Protein AF-A0A966V042-F1 (afdb_monomer)

Foldseek 3Di:
DDDDPPPPDKDKDWPAFLDPFFFPADAALVVCCVVVVAHPVLVVVCSVCVVVQKDFEAQPAAFEELFQFDFPPDDLNHHHAYAHQFQLLLLQLLQLLVPDPPPPPAASLRSLLVSLVLCVVLVGHHAYAAEPPCVPHPDRRRLLLRCVLVLLVLLLDPVCLVSLLVQLCVQPPPLDDPVLSVSSSVSSNVCNVVSCVRSVCSSCSVVSSCVVHPPRYGYGYDDGQEQAEEAEQPPRMHGSSVVVCVVSVHHTYRYHPLNVQLVVLCSSQVDPVSVSSSSSSSSSSSSSRSSSCSHHGRRNHIYMYMD

pLDDT: mean 91.2, std 11.21, range [34.91, 98.5]

Secondary structure (DSSP, 8-state):
---PPP-----EEEEEES-SS--S--B-HHHHHHTTSS-HHHHHHHHHHGGGGEEEPPTTSPPB-S--SB-TT--TTSPPPB-TTTTTTHHHHHHHHH-SS-TTT--HHHHHHHHHHHHHHTT----EEEETT-TTSS--S-HHHHTHHHHHHHHH-TTTHHHHHHHHHHHHGGG--HHHHHHHHHHHHHHHTTHHHHHTTTTHHHHHHHHHSTT-EEEEBS---EEEEEEE-STTEEE-HHHHHHHTTT-EEEEEEHHHHHHHHHHH--SGGGHHHHHHHHHHHHHHHHHHHHHHB-S-SEEEEE-

Nearest PDB structures (foldseek):
  7z34-assembly1_b  TM=1.522E-01  e=3.347E+00  Saccharomyces cerevisiae S288C

Mean predicted aligned error: 4.78 Å

Structure (mmCIF, N/CA/C/O backbone):
data_AF-A0A966V042-F1
#
_entry.id   AF-A0A966V042-F1
#
loop_
_atom_site.group_PDB
_atom_site.id
_atom_site.type_symbol
_atom_site.label_atom_id
_atom_site.label_alt_id
_atom_site.label_comp_id
_atom_site.label_asym_id
_atom_site.label_entity_id
_atom_site.label_seq_id
_atom_site.pdbx_PDB_ins_code
_atom_site.Cartn_x
_atom_site.Cartn_y
_atom_site.Cartn_z
_atom_site.occupancy
_atom_site.B_iso_or_equiv
_atom_site.auth_seq_id
_atom_site.auth_comp_id
_atom_site.auth_asym_id
_atom_site.auth_atom_id
_atom_site.pdbx_PDB_model_num
ATOM 1 N N . MET A 1 1 ? -31.543 -15.056 -21.081 1.00 37.44 1 MET A N 1
ATOM 2 C CA . MET A 1 1 ? -31.409 -15.815 -19.821 1.00 37.44 1 MET A CA 1
ATOM 3 C C . MET A 1 1 ? -30.611 -14.951 -18.863 1.00 37.44 1 MET A C 1
ATOM 5 O O . MET A 1 1 ? -29.429 -14.752 -19.097 1.00 37.44 1 MET A O 1
ATOM 9 N N . ASN A 1 2 ? -31.275 -14.353 -17.872 1.00 37.81 2 ASN A N 1
ATOM 10 C CA . ASN A 1 2 ? -30.618 -13.578 -16.820 1.00 37.81 2 ASN A CA 1
ATOM 11 C C . ASN A 1 2 ? -30.034 -14.566 -15.810 1.00 37.81 2 ASN A C 1
ATOM 13 O O . ASN A 1 2 ? -30.744 -15.015 -14.914 1.00 37.81 2 ASN A O 1
ATOM 17 N N . SER A 1 3 ? -28.769 -14.946 -15.981 1.00 38.41 3 SER A N 1
ATOM 18 C CA . SER A 1 3 ? -28.018 -15.606 -14.916 1.00 38.41 3 SER A CA 1
ATOM 19 C C . SER A 1 3 ? -27.840 -14.590 -13.791 1.00 38.41 3 SER A C 1
ATOM 21 O O . SER A 1 3 ? -27.133 -13.594 -13.966 1.00 38.41 3 SER A O 1
ATOM 23 N N . GLN A 1 4 ? -28.520 -14.800 -12.664 1.00 34.91 4 GLN A N 1
ATOM 24 C CA . GLN A 1 4 ? -28.150 -14.096 -11.444 1.00 34.91 4 GLN A CA 1
ATOM 25 C C . GLN A 1 4 ? -26.684 -14.430 -11.137 1.00 34.91 4 GLN A C 1
ATOM 27 O O . GLN A 1 4 ? -26.311 -15.598 -11.256 1.00 34.91 4 GLN A O 1
ATOM 32 N N . PRO A 1 5 ? -25.835 -13.437 -10.831 1.00 42.72 5 PRO A N 1
ATOM 33 C CA . PRO A 1 5 ? -24.456 -13.717 -10.470 1.00 42.72 5 PRO A CA 1
ATOM 34 C C . PRO A 1 5 ? -24.464 -14.547 -9.185 1.00 42.72 5 PRO A C 1
ATOM 36 O O . PRO A 1 5 ? -25.108 -14.160 -8.209 1.00 42.72 5 PRO A O 1
ATOM 39 N N . GLU A 1 6 ? -23.784 -15.693 -9.211 1.00 42.81 6 GLU A N 1
ATOM 40 C CA . GLU A 1 6 ? -23.540 -16.508 -8.023 1.00 42.81 6 GLU A CA 1
ATOM 41 C C . GLU A 1 6 ? -22.969 -15.610 -6.921 1.00 42.81 6 GLU A C 1
ATOM 43 O O . GLU A 1 6 ? -22.026 -14.843 -7.143 1.00 42.81 6 GLU A O 1
ATOM 48 N N . ALA A 1 7 ? -23.590 -15.651 -5.742 1.00 48.91 7 ALA A N 1
ATOM 49 C CA . ALA A 1 7 ? -23.082 -14.955 -4.576 1.00 48.91 7 ALA A CA 1
ATOM 50 C C . ALA A 1 7 ? -21.781 -15.646 -4.158 1.00 48.91 7 ALA A C 1
ATOM 52 O O . ALA A 1 7 ? -21.809 -16.703 -3.531 1.00 48.91 7 ALA A O 1
ATOM 53 N N . PHE A 1 8 ? -20.641 -15.075 -4.544 1.00 56.31 8 PHE A N 1
ATOM 54 C CA . PHE A 1 8 ? -19.353 -15.481 -3.997 1.00 56.31 8 PHE A CA 1
ATOM 55 C C . PHE A 1 8 ? -19.400 -15.260 -2.482 1.00 56.31 8 PHE A C 1
ATOM 57 O O . PHE A 1 8 ? -19.595 -14.137 -2.018 1.00 56.31 8 PHE A O 1
ATOM 64 N N . THR A 1 9 ? -19.277 -16.337 -1.709 1.00 77.62 9 THR A N 1
ATOM 65 C CA . THR A 1 9 ? -19.114 -16.255 -0.258 1.00 77.62 9 THR A CA 1
ATOM 66 C C . THR A 1 9 ? -17.708 -15.765 0.042 1.00 77.62 9 THR A C 1
ATOM 68 O O . THR A 1 9 ? -16.754 -16.531 -0.079 1.00 77.62 9 THR A O 1
ATOM 71 N N . THR A 1 10 ? -17.594 -14.494 0.419 1.00 88.94 10 THR A N 1
ATOM 72 C CA . THR A 1 10 ? -16.356 -13.919 0.944 1.00 88.94 10 THR A CA 1
ATOM 73 C C . THR A 1 10 ? -16.006 -14.560 2.287 1.00 88.94 10 THR A C 1
ATOM 75 O O . THR A 1 10 ? -16.888 -14.808 3.113 1.00 88.94 10 THR A O 1
ATOM 78 N N . THR A 1 11 ? -14.71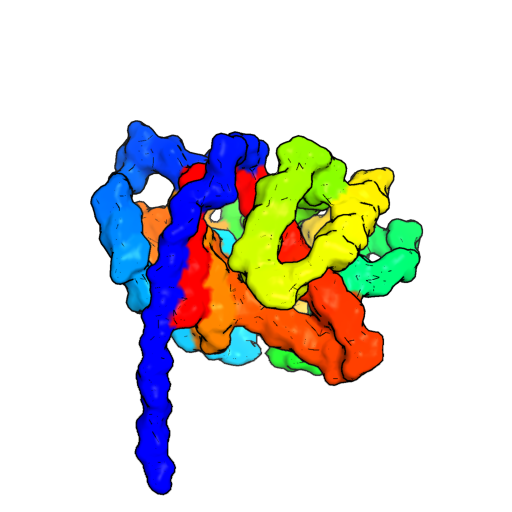9 -14.780 2.542 1.00 93.88 11 THR A N 1
ATOM 79 C CA . THR A 1 11 ? -14.212 -15.264 3.833 1.00 93.88 11 THR A CA 1
ATOM 80 C C . THR A 1 11 ? -13.255 -14.257 4.468 1.00 93.88 11 THR A C 1
ATOM 82 O O . THR A 1 11 ? -12.370 -13.716 3.805 1.00 93.88 11 THR A O 1
ATOM 85 N N . ILE A 1 12 ? -13.429 -14.009 5.770 1.00 96.31 12 ILE A N 1
ATOM 86 C CA . ILE A 1 12 ? -12.532 -13.179 6.581 1.00 96.31 12 ILE A CA 1
ATOM 87 C C . ILE A 1 12 ? -11.716 -14.100 7.480 1.00 96.31 12 ILE A C 1
ATOM 89 O O . ILE A 1 12 ? -12.277 -14.869 8.260 1.00 96.31 12 ILE A O 1
ATOM 93 N N . GLN A 1 13 ? -10.394 -14.006 7.390 1.00 95.50 13 GLN A N 1
ATOM 94 C CA . GLN A 1 13 ? -9.476 -14.725 8.267 1.00 95.50 13 GLN A CA 1
ATOM 95 C C . GLN A 1 13 ? -8.664 -13.726 9.087 1.00 95.50 13 GLN A C 1
ATOM 97 O O . GLN A 1 13 ? -8.072 -12.798 8.537 1.00 95.50 13 GLN A O 1
ATOM 102 N N . ASN A 1 14 ? -8.642 -13.933 10.403 1.00 95.75 14 ASN A N 1
ATOM 103 C CA . ASN A 1 14 ? -7.856 -13.151 11.349 1.00 95.75 14 ASN A CA 1
ATOM 104 C C . ASN A 1 14 ? -6.516 -13.853 11.618 1.00 95.75 14 ASN A C 1
ATOM 106 O O . ASN A 1 14 ? -6.497 -15.034 11.967 1.00 95.75 14 ASN A O 1
ATOM 110 N N . HIS A 1 15 ? -5.411 -13.126 11.453 1.00 93.88 15 HIS A N 1
ATOM 111 C CA . HIS A 1 15 ? -4.043 -13.627 11.633 1.00 93.88 15 HIS A CA 1
ATOM 112 C C . HIS A 1 15 ? -3.383 -13.136 12.931 1.00 93.88 15 HIS A C 1
ATOM 114 O O . HIS A 1 15 ? -2.220 -13.445 13.181 1.00 93.88 15 HIS A O 1
ATOM 120 N N . GLY A 1 16 ? -4.110 -12.390 13.766 1.00 93.56 16 GLY A N 1
ATOM 121 C CA . GLY A 1 16 ? -3.576 -11.737 14.959 1.00 93.56 16 GLY A CA 1
ATOM 122 C C . GLY A 1 16 ? -2.769 -10.481 14.622 1.00 93.56 16 GLY A C 1
ATOM 123 O O . GLY A 1 16 ? -2.987 -9.847 13.588 1.00 93.56 16 GLY A O 1
ATOM 124 N N . CYS A 1 17 ? -1.853 -10.094 15.509 1.00 94.12 17 CYS A N 1
ATOM 125 C CA . CYS A 1 17 ? -1.033 -8.897 15.323 1.00 94.12 17 CYS A CA 1
ATOM 126 C C . CYS A 1 17 ? -0.057 -9.047 14.147 1.00 94.12 17 CYS A C 1
ATOM 128 O O . CYS A 1 17 ? 0.501 -10.123 13.925 1.00 94.12 17 CYS A O 1
ATOM 130 N N . LEU A 1 18 ? 0.224 -7.945 13.447 1.00 93.00 18 LEU A N 1
ATOM 131 C CA . LEU A 1 18 ? 1.194 -7.908 12.345 1.00 93.00 18 LEU A CA 1
ATOM 132 C C . LEU A 1 18 ? 2.591 -8.391 12.748 1.00 93.00 18 LEU A C 1
ATOM 134 O O . LEU A 1 18 ? 3.319 -8.939 11.919 1.00 93.00 18 LEU A O 1
ATOM 138 N N . SER A 1 19 ? 3.002 -8.141 13.991 1.00 90.88 19 SER A N 1
ATOM 139 C CA . SER A 1 19 ? 4.342 -8.483 14.448 1.00 90.88 19 SER A CA 1
ATOM 140 C C . SER A 1 19 ? 4.407 -8.740 15.946 1.00 90.88 19 SER A C 1
ATOM 142 O O . SER A 1 19 ? 3.836 -8.011 16.749 1.00 90.88 19 SER A O 1
ATOM 144 N N . ALA A 1 20 ? 5.190 -9.753 16.321 1.00 83.56 20 ALA A N 1
ATOM 145 C CA . ALA A 1 20 ? 5.586 -9.997 17.709 1.00 83.56 20 ALA A CA 1
ATOM 146 C C . ALA A 1 20 ? 6.747 -9.090 18.166 1.00 83.56 20 ALA A C 1
ATOM 148 O O . ALA A 1 20 ? 7.040 -9.010 19.356 1.00 83.56 20 ALA A O 1
ATOM 149 N N . VAL A 1 21 ? 7.433 -8.426 17.226 1.00 85.38 21 VAL A N 1
ATOM 150 C CA . VAL A 1 21 ? 8.481 -7.436 17.512 1.00 85.38 21 VAL A CA 1
ATOM 151 C C . VAL A 1 21 ? 7.969 -6.030 17.238 1.00 85.38 21 VAL A C 1
ATOM 153 O O . VAL A 1 21 ? 7.283 -5.805 16.242 1.00 85.38 21 VAL A O 1
ATOM 156 N N . CYS A 1 22 ? 8.349 -5.084 18.091 1.00 89.81 22 CYS A N 1
ATOM 157 C CA . CYS A 1 22 ? 7.970 -3.687 17.926 1.00 89.81 22 CYS A CA 1
ATOM 158 C C . CYS A 1 22 ? 8.597 -3.099 16.651 1.00 89.81 22 CYS A C 1
ATOM 160 O O . CYS A 1 22 ? 9.809 -3.196 16.419 1.00 89.81 22 CYS A O 1
ATOM 162 N N . TRP A 1 23 ? 7.755 -2.507 15.813 1.00 95.69 23 TRP A N 1
ATOM 163 C CA . TRP A 1 23 ? 8.156 -1.757 14.628 1.00 95.69 23 TRP A CA 1
ATOM 164 C C . TRP A 1 23 ? 8.404 -0.281 14.970 1.00 95.69 23 TRP A C 1
ATOM 166 O O . TRP A 1 23 ? 7.923 0.212 15.985 1.00 95.69 23 TRP A O 1
ATOM 176 N N . PRO A 1 24 ? 9.180 0.455 14.154 1.00 96.12 24 PRO A N 1
ATOM 177 C CA . PRO A 1 24 ? 9.557 1.834 14.473 1.00 96.12 24 PRO A CA 1
ATOM 178 C C . PRO A 1 24 ? 8.433 2.865 14.275 1.00 96.12 24 PRO A C 1
ATOM 180 O O . PRO A 1 24 ? 8.651 4.056 14.521 1.00 96.12 24 PRO A O 1
ATOM 183 N N . GLY A 1 25 ? 7.273 2.464 13.754 1.00 96.06 25 GLY A N 1
ATOM 184 C CA . GLY A 1 25 ? 6.135 3.350 13.580 1.00 96.06 25 GLY A CA 1
ATOM 185 C C . GLY A 1 25 ? 5.481 3.757 14.901 1.00 96.06 25 GLY A C 1
ATOM 186 O O . GLY A 1 25 ? 5.814 3.264 15.973 1.00 96.06 25 GLY A O 1
ATOM 187 N N . LYS A 1 26 ? 4.573 4.733 14.821 1.00 95.62 26 LYS A N 1
ATOM 188 C CA . LYS A 1 26 ? 3.984 5.393 15.999 1.00 95.62 26 LYS A CA 1
ATOM 189 C C . LYS A 1 26 ? 2.521 5.035 16.234 1.00 95.62 26 LYS A C 1
ATOM 191 O O . LYS A 1 26 ? 2.023 5.256 17.330 1.00 95.62 26 LYS A O 1
ATOM 196 N N . ILE A 1 27 ? 1.829 4.541 15.212 1.00 96.88 27 ILE A N 1
ATOM 197 C CA . ILE A 1 27 ? 0.423 4.157 15.324 1.00 96.88 27 ILE A CA 1
ATOM 198 C C . ILE A 1 27 ? 0.374 2.832 16.081 1.00 96.88 27 ILE A C 1
ATOM 200 O O . ILE A 1 27 ? 0.929 1.834 15.618 1.00 96.88 27 ILE A O 1
ATOM 204 N N . SER A 1 28 ? -0.270 2.840 17.245 1.00 97.19 28 SER A N 1
ATOM 205 C CA . SER A 1 28 ? -0.315 1.705 18.163 1.00 97.19 28 SER A CA 1
ATOM 206 C C . SER A 1 28 ? -1.754 1.389 18.538 1.00 97.19 28 SER A C 1
ATOM 208 O O . SER A 1 28 ? -2.414 2.182 19.209 1.00 97.19 28 SER A O 1
ATOM 210 N N . MET A 1 29 ? -2.225 0.210 18.134 1.00 96.38 29 MET A N 1
ATOM 211 C CA . MET A 1 29 ? -3.517 -0.324 18.561 1.00 96.38 29 MET A CA 1
ATOM 212 C C . MET A 1 29 ? -3.542 -0.524 20.082 1.00 96.38 29 MET A C 1
ATOM 214 O O . MET A 1 29 ? -4.541 -0.206 20.718 1.00 96.38 29 MET A O 1
ATOM 218 N N . ASN A 1 30 ? -2.434 -0.968 20.683 1.00 95.62 30 ASN A N 1
ATOM 219 C CA . ASN A 1 30 ? -2.351 -1.131 22.138 1.00 95.62 30 ASN A CA 1
ATOM 220 C C . ASN A 1 30 ? -2.530 0.209 22.861 1.00 95.62 30 ASN A C 1
ATOM 222 O O . ASN A 1 30 ? -3.334 0.302 23.780 1.00 95.62 30 ASN A O 1
ATOM 226 N N . SER A 1 31 ? -1.884 1.278 22.380 1.00 96.56 31 SER A N 1
ATOM 227 C CA . SER A 1 31 ? -2.098 2.619 22.940 1.00 96.56 31 SER A CA 1
ATOM 228 C C . SER A 1 31 ? -3.554 3.083 22.820 1.00 96.56 31 SER A C 1
ATOM 230 O O . SER A 1 31 ? -4.031 3.823 23.682 1.00 96.56 31 SER A O 1
ATOM 232 N N . PHE A 1 32 ? -4.264 2.697 21.759 1.00 97.06 32 PHE A N 1
ATOM 233 C CA . PHE A 1 32 ? -5.680 3.028 21.592 1.00 97.06 32 PHE A CA 1
ATOM 234 C C . PHE A 1 32 ? -6.582 2.275 22.572 1.00 97.06 32 PHE A C 1
ATOM 236 O O . PHE A 1 32 ? -7.534 2.868 23.076 1.00 97.06 32 PHE A O 1
ATOM 243 N N . LEU A 1 33 ? -6.255 1.020 22.890 1.00 96.38 33 LEU A N 1
ATOM 244 C CA . LEU A 1 33 ? -6.935 0.252 23.935 1.00 96.38 33 LEU A CA 1
ATOM 245 C C . LEU A 1 33 ? -6.653 0.836 25.328 1.00 96.38 33 LEU A C 1
ATOM 247 O O . LEU A 1 33 ? -7.582 1.087 26.091 1.00 96.38 33 LEU A O 1
ATOM 251 N N . ASP A 1 34 ? -5.388 1.135 25.632 1.00 96.94 34 ASP A N 1
ATOM 252 C CA . ASP A 1 34 ? -4.962 1.647 26.942 1.00 96.94 34 ASP A CA 1
ATOM 253 C C . ASP A 1 34 ? -5.571 3.019 27.267 1.00 96.94 34 ASP A C 1
ATOM 255 O O . ASP A 1 34 ? -5.885 3.324 28.417 1.00 96.94 34 ASP A O 1
ATOM 259 N N . THR A 1 35 ? -5.745 3.863 26.247 1.00 96.19 35 THR A N 1
ATOM 260 C CA . THR A 1 35 ? -6.359 5.194 26.393 1.00 96.19 35 THR A CA 1
ATOM 261 C C . THR A 1 35 ? -7.885 5.164 26.363 1.00 96.19 35 THR A C 1
ATOM 263 O O . THR A 1 35 ? -8.513 6.199 26.585 1.00 96.19 35 THR A O 1
ATOM 266 N N . GLY A 1 36 ? -8.488 4.004 26.086 1.00 95.56 36 GLY A N 1
ATOM 267 C CA . GLY A 1 36 ? -9.929 3.857 25.907 1.00 95.56 36 GLY A CA 1
ATOM 268 C C . GLY A 1 36 ? -10.466 4.509 24.630 1.00 95.56 36 GLY A C 1
ATOM 269 O O . GLY A 1 36 ? -11.670 4.725 24.533 1.00 95.56 36 GLY A O 1
ATOM 270 N N . PHE A 1 37 ? -9.603 4.840 23.659 1.00 95.75 37 PHE A N 1
ATOM 271 C CA . PHE A 1 37 ? -10.050 5.324 22.349 1.00 95.75 37 PHE A CA 1
ATOM 272 C C . PHE A 1 37 ? -10.814 4.235 21.579 1.00 95.75 37 PHE A C 1
ATOM 274 O O . PHE A 1 37 ? -11.789 4.538 20.899 1.00 95.75 37 PHE A O 1
ATOM 281 N N . ALA A 1 38 ? -10.377 2.980 21.698 1.00 95.44 38 ALA A N 1
ATOM 282 C CA . ALA A 1 38 ? -11.083 1.806 21.192 1.00 95.44 38 ALA A CA 1
ATOM 283 C C . ALA A 1 38 ? -11.206 0.756 22.304 1.00 95.44 38 ALA A C 1
ATOM 285 O O . ALA A 1 38 ? -10.370 0.718 23.208 1.00 95.44 38 ALA A O 1
ATOM 286 N N . THR A 1 39 ? -12.210 -0.121 22.229 1.00 96.44 39 THR A N 1
ATOM 287 C CA . THR A 1 39 ? -12.335 -1.281 23.136 1.00 96.44 39 THR A CA 1
ATOM 288 C C . THR A 1 39 ? -12.177 -2.601 22.389 1.00 96.44 39 THR A C 1
ATOM 290 O O . THR A 1 39 ? -12.383 -2.668 21.176 1.00 96.44 39 THR A O 1
ATOM 293 N N . ALA A 1 40 ? -11.835 -3.673 23.109 1.00 95.56 40 ALA A N 1
ATOM 294 C CA . ALA A 1 40 ? -11.731 -5.009 22.522 1.00 95.56 40 ALA A CA 1
ATOM 295 C C . ALA A 1 40 ? -13.063 -5.450 21.889 1.00 95.56 40 ALA A C 1
ATOM 297 O O . ALA A 1 40 ? -13.081 -5.920 20.756 1.00 95.56 40 ALA A O 1
ATOM 298 N N . GLU A 1 41 ? -14.189 -5.192 22.558 1.00 96.50 41 GLU A N 1
ATOM 299 C CA . GLU A 1 41 ? -15.528 -5.526 22.063 1.00 96.50 41 GLU A CA 1
ATOM 300 C C . GLU A 1 41 ? -15.877 -4.752 20.786 1.00 96.50 41 GLU A C 1
ATOM 302 O O . GLU A 1 41 ? -16.499 -5.294 19.868 1.00 96.50 41 GLU A O 1
ATOM 307 N N . GLN A 1 42 ? -15.464 -3.483 20.704 1.00 96.31 42 GLN A N 1
ATOM 308 C CA . GLN A 1 42 ? -15.645 -2.666 19.508 1.00 96.31 42 GLN A CA 1
ATOM 309 C C . GLN A 1 42 ? -14.832 -3.221 18.331 1.00 96.31 42 GLN A C 1
ATOM 311 O O . GLN A 1 42 ? -15.357 -3.306 17.219 1.00 96.31 42 GLN A O 1
ATOM 316 N N . LEU A 1 43 ? -13.581 -3.632 18.569 1.00 96.44 43 LEU A N 1
ATOM 317 C CA . LEU A 1 43 ? -12.728 -4.235 17.542 1.00 96.44 43 LEU A CA 1
ATOM 318 C C . LEU A 1 43 ? -13.250 -5.610 17.101 1.00 96.44 43 LEU A C 1
ATOM 320 O O . LEU A 1 43 ? -13.328 -5.860 15.901 1.00 96.44 43 LEU A O 1
ATOM 324 N N . ASP A 1 44 ? -13.688 -6.465 18.023 1.00 96.44 44 ASP A N 1
ATOM 325 C CA . ASP A 1 44 ? -14.273 -7.776 17.704 1.00 96.44 44 ASP A CA 1
ATOM 326 C C . ASP A 1 44 ? -15.568 -7.639 16.890 1.00 96.44 44 ASP A C 1
ATOM 328 O O . ASP A 1 44 ? -15.793 -8.355 15.904 1.00 96.44 44 ASP A O 1
ATOM 332 N N . SER A 1 45 ? -16.405 -6.663 17.257 1.00 97.00 45 SER A N 1
ATOM 333 C CA . SER A 1 45 ? -17.589 -6.291 16.484 1.00 97.00 45 SER A CA 1
ATOM 334 C C . SER A 1 45 ? -17.208 -5.798 15.088 1.00 97.00 45 SER A C 1
ATOM 336 O O . SER A 1 45 ? -17.830 -6.216 14.109 1.00 97.00 45 SER A O 1
ATOM 338 N N . LEU A 1 46 ? -16.182 -4.949 14.967 1.00 96.88 46 LEU A N 1
ATOM 339 C CA . LEU A 1 46 ? -15.694 -4.465 13.676 1.00 96.88 46 LEU A CA 1
ATOM 340 C C . LEU A 1 46 ? -15.198 -5.616 12.798 1.00 96.88 46 LEU A C 1
ATOM 342 O O . LEU A 1 46 ? -15.630 -5.720 11.654 1.00 96.88 46 LEU A O 1
ATOM 346 N N . ILE A 1 47 ? -14.360 -6.509 13.327 1.00 96.44 47 ILE A N 1
ATOM 347 C CA . ILE A 1 47 ? -13.840 -7.678 12.599 1.00 96.44 47 ILE A CA 1
ATOM 348 C C . ILE A 1 47 ? -14.996 -8.540 12.078 1.00 96.44 47 ILE A C 1
ATOM 350 O O . ILE A 1 47 ? -15.009 -8.913 10.905 1.00 96.44 47 ILE A O 1
ATOM 354 N N . SER A 1 48 ? -15.999 -8.798 12.920 1.00 95.94 48 SER A N 1
ATOM 355 C CA . SER A 1 48 ? -17.166 -9.619 12.566 1.00 95.94 48 SER A CA 1
ATOM 356 C C . SER A 1 48 ? -18.050 -8.989 11.487 1.00 95.94 48 SER A C 1
ATOM 358 O O . SER A 1 48 ? -18.777 -9.693 10.790 1.00 95.94 48 SER A O 1
ATOM 360 N N . ASN A 1 49 ? -18.001 -7.663 11.342 1.00 96.44 49 ASN A N 1
ATOM 361 C CA . ASN A 1 49 ? -18.870 -6.902 10.449 1.00 96.44 49 ASN A CA 1
ATOM 362 C C . ASN A 1 49 ? -18.125 -6.228 9.291 1.00 96.44 49 ASN A C 1
ATOM 364 O O . ASN A 1 49 ? -18.768 -5.554 8.490 1.00 96.44 49 ASN A O 1
ATOM 368 N N . ILE A 1 50 ? -16.803 -6.395 9.176 1.00 96.88 50 ILE A N 1
ATOM 369 C CA . ILE A 1 50 ? -15.967 -5.627 8.241 1.00 96.88 50 ILE A CA 1
ATOM 370 C C . ILE A 1 50 ? -16.424 -5.777 6.783 1.00 96.88 50 ILE A C 1
ATOM 372 O O . ILE A 1 50 ? -16.350 -4.824 6.009 1.00 96.88 50 ILE A O 1
ATOM 376 N N . GLU A 1 51 ? -16.974 -6.943 6.428 1.00 96.25 51 GLU A N 1
ATOM 377 C CA . GLU A 1 51 ? -17.497 -7.249 5.094 1.00 96.25 51 GLU A CA 1
ATOM 378 C C . GLU A 1 51 ? -18.542 -6.234 4.619 1.00 96.25 51 GLU A C 1
ATOM 380 O O . GLU A 1 51 ? -18.554 -5.867 3.445 1.00 96.25 51 GLU A O 1
ATOM 385 N N . LYS A 1 52 ? -19.384 -5.720 5.528 1.00 95.56 52 LYS A N 1
ATOM 386 C CA . LYS A 1 52 ? -20.477 -4.799 5.176 1.00 95.56 52 LYS A CA 1
ATOM 387 C C . LYS A 1 52 ? -19.985 -3.452 4.635 1.00 95.56 52 LYS A C 1
ATOM 389 O O . LYS A 1 52 ? -20.769 -2.712 4.048 1.00 95.56 52 LYS A O 1
ATOM 394 N N . TYR A 1 53 ? -18.707 -3.134 4.841 1.00 95.88 53 TYR A N 1
ATOM 395 C CA . TYR A 1 53 ? -18.080 -1.898 4.376 1.00 95.88 53 TYR A CA 1
ATOM 396 C C . TYR A 1 53 ? -17.349 -2.046 3.046 1.00 95.88 53 TYR A C 1
ATOM 398 O O . TYR A 1 53 ? -16.810 -1.059 2.545 1.00 95.88 53 TYR A O 1
ATOM 406 N N . TYR A 1 54 ? -17.320 -3.242 2.456 1.00 96.38 54 TYR A N 1
ATOM 407 C CA . TYR A 1 54 ? -16.746 -3.423 1.131 1.00 96.38 54 TYR A CA 1
ATOM 408 C C . TYR A 1 54 ? -17.769 -3.117 0.043 1.00 96.38 54 TYR A C 1
ATOM 410 O O . TYR A 1 54 ? -18.867 -3.670 0.002 1.00 96.38 54 TYR A O 1
ATOM 418 N N . VAL A 1 55 ? -17.372 -2.251 -0.883 1.00 95.56 55 VAL A N 1
ATOM 419 C CA . VAL A 1 55 ? -18.178 -1.837 -2.034 1.00 95.56 55 VAL A CA 1
ATOM 420 C C . VAL A 1 55 ? -17.474 -2.204 -3.330 1.00 95.56 55 VAL A C 1
ATOM 422 O O . VAL A 1 55 ? -16.263 -2.434 -3.359 1.00 95.56 55 VAL A O 1
ATOM 425 N N . LYS A 1 56 ? -18.222 -2.251 -4.434 1.00 96.56 56 LYS A N 1
ATOM 426 C CA . LYS A 1 56 ? -17.619 -2.410 -5.760 1.00 96.56 56 LYS A CA 1
ATOM 427 C C . LYS A 1 56 ? -16.816 -1.165 -6.119 1.00 96.56 56 LYS A C 1
ATOM 429 O O . LYS A 1 56 ? -17.282 -0.045 -5.943 1.00 96.56 56 LYS A O 1
ATOM 434 N N . VAL A 1 57 ? -15.638 -1.375 -6.690 1.00 96.75 57 VAL A N 1
ATOM 435 C CA . VAL A 1 57 ? -14.813 -0.293 -7.223 1.00 96.75 57 VAL A CA 1
ATOM 436 C C . VAL A 1 57 ? -15.481 0.330 -8.443 1.00 96.75 57 VAL A C 1
ATOM 438 O O . VAL A 1 57 ? -15.855 -0.365 -9.394 1.00 96.75 57 VAL A O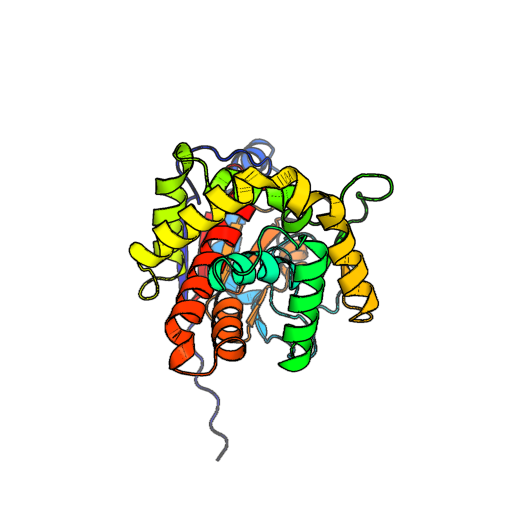 1
ATOM 441 N N . ASN A 1 58 ? -15.529 1.659 -8.476 1.00 95.25 58 ASN A N 1
ATOM 442 C CA . ASN A 1 58 ? -15.791 2.387 -9.704 1.00 95.25 58 ASN A CA 1
ATOM 443 C C . ASN A 1 58 ? -14.508 2.433 -10.548 1.00 95.25 58 ASN A C 1
ATOM 445 O O . ASN A 1 58 ? -13.509 3.047 -10.184 1.00 95.25 58 ASN A O 1
ATOM 449 N N . LYS A 1 59 ? -14.543 1.816 -11.733 1.00 90.31 59 LYS A N 1
ATOM 450 C CA . LYS A 1 59 ? -13.409 1.770 -12.678 1.00 90.31 59 LYS A CA 1
ATOM 451 C C . LYS A 1 59 ? -12.884 3.145 -13.126 1.00 90.31 59 LYS A C 1
ATOM 453 O O . LYS A 1 59 ? -11.767 3.228 -13.633 1.00 90.31 59 LYS A O 1
ATOM 458 N N . ASN A 1 60 ? -13.703 4.189 -13.006 1.00 90.88 60 ASN A N 1
ATOM 459 C CA . ASN A 1 60 ? -13.365 5.564 -13.364 1.00 90.88 60 ASN A CA 1
ATOM 460 C C . ASN A 1 60 ? -12.877 6.387 -12.165 1.00 90.88 60 ASN A C 1
ATOM 462 O O . ASN A 1 60 ? -12.414 7.508 -12.373 1.00 90.88 60 ASN A O 1
ATOM 466 N N . ALA A 1 61 ? -12.977 5.852 -10.947 1.00 93.81 61 ALA A N 1
ATOM 467 C CA . ALA A 1 61 ? -12.448 6.487 -9.755 1.00 93.81 61 ALA A CA 1
ATOM 468 C C . ALA A 1 61 ? -10.931 6.304 -9.664 1.00 93.81 61 ALA A C 1
ATOM 470 O O . ALA A 1 61 ? -10.345 5.355 -10.199 1.00 93.81 61 ALA A O 1
ATOM 471 N N . THR A 1 62 ? -10.284 7.255 -9.007 1.00 95.06 62 THR A N 1
ATOM 472 C CA . THR A 1 62 ? -8.833 7.309 -8.858 1.00 95.06 62 THR A CA 1
ATOM 473 C C . THR A 1 62 ? -8.368 6.300 -7.811 1.00 95.06 62 THR A C 1
ATOM 475 O O . THR A 1 62 ? -9.071 5.990 -6.853 1.00 95.06 62 THR A O 1
ATOM 478 N N . THR A 1 63 ? -7.177 5.736 -8.002 1.00 95.50 63 THR A N 1
ATOM 479 C CA . THR A 1 63 ? -6.580 4.847 -6.990 1.00 95.50 63 THR A CA 1
ATOM 480 C C . THR A 1 63 ? -6.237 5.652 -5.734 1.00 95.50 63 THR A C 1
ATOM 482 O O . THR A 1 63 ? -5.662 6.729 -5.841 1.00 95.50 63 THR A O 1
ATOM 485 N N . ARG A 1 64 ? -6.541 5.124 -4.552 1.00 96.00 64 ARG A N 1
ATOM 486 C CA . ARG A 1 64 ? -6.401 5.791 -3.252 1.00 96.00 64 ARG A CA 1
ATOM 487 C C . ARG A 1 64 ? -5.261 5.184 -2.432 1.00 96.00 64 ARG A C 1
ATOM 489 O O . ARG A 1 64 ? -4.755 4.110 -2.764 1.00 96.00 64 ARG A O 1
ATOM 496 N N . CYS A 1 65 ? -4.831 5.880 -1.381 1.00 96.88 65 CYS A N 1
ATOM 497 C CA . CYS A 1 65 ? -3.892 5.318 -0.409 1.00 96.88 65 CYS A CA 1
ATOM 498 C C . CYS A 1 65 ? -4.603 4.321 0.521 1.00 96.88 65 CYS A C 1
ATOM 500 O O . CYS A 1 65 ? -5.826 4.336 0.617 1.00 96.88 65 CYS A O 1
ATOM 502 N N . ILE A 1 66 ? -3.835 3.475 1.210 1.00 97.12 66 ILE A N 1
ATOM 503 C CA . ILE A 1 66 ? -4.356 2.642 2.308 1.00 97.12 66 ILE A CA 1
ATOM 504 C C . ILE A 1 66 ? -4.738 3.453 3.549 1.00 97.12 66 ILE A C 1
ATOM 506 O O . ILE A 1 66 ? -5.334 2.881 4.446 1.00 97.12 66 ILE A O 1
ATOM 510 N N . ASP A 1 67 ? -4.318 4.722 3.623 1.00 96.06 67 ASP A N 1
ATOM 511 C CA . ASP A 1 67 ? -4.562 5.645 4.739 1.00 96.06 67 ASP A CA 1
ATOM 512 C C . ASP A 1 67 ? -6.016 5.562 5.214 1.00 96.06 67 ASP A C 1
ATOM 514 O O . ASP A 1 67 ? -6.931 5.639 4.394 1.00 96.06 67 ASP A O 1
ATOM 518 N N . GLY A 1 68 ? -6.211 5.355 6.518 1.00 95.38 68 GLY A N 1
ATOM 519 C CA . GLY A 1 68 ? -7.536 5.151 7.092 1.00 95.38 68 GLY A CA 1
ATOM 520 C C . GLY A 1 68 ? -8.274 6.453 7.412 1.00 95.38 68 GLY A C 1
ATOM 521 O O . GLY A 1 68 ? -9.434 6.409 7.829 1.00 95.38 68 GLY A O 1
ATOM 522 N N . ARG A 1 69 ? -7.626 7.612 7.231 1.00 94.56 69 ARG A N 1
ATOM 523 C CA . ARG A 1 69 ? -8.272 8.928 7.304 1.00 94.56 69 ARG A CA 1
ATOM 524 C C . ARG A 1 69 ? -9.131 9.166 6.067 1.00 94.56 69 ARG A C 1
ATOM 526 O O . ARG A 1 69 ? -8.882 8.617 4.996 1.00 94.56 69 ARG A O 1
ATOM 533 N N . TYR A 1 70 ? -10.118 10.048 6.195 1.00 89.38 70 TYR A N 1
ATOM 534 C CA . TYR A 1 70 ? -11.045 10.337 5.106 1.00 89.38 70 TYR A CA 1
ATOM 535 C C . TYR A 1 70 ? -10.881 11.730 4.503 1.00 89.38 70 TYR A C 1
ATOM 537 O O . TYR A 1 70 ? -10.476 12.682 5.177 1.00 89.38 70 TYR A O 1
ATOM 545 N N . ASP A 1 71 ? -11.257 11.832 3.228 1.00 90.81 71 ASP A N 1
ATOM 546 C CA . ASP A 1 71 ? -11.525 13.096 2.546 1.00 90.81 71 ASP A CA 1
ATOM 547 C C . ASP A 1 71 ? -13.027 13.426 2.666 1.00 90.81 71 ASP A C 1
ATOM 549 O O . ASP A 1 71 ? -13.858 12.655 2.164 1.00 90.81 71 ASP A O 1
ATOM 553 N N . PRO A 1 72 ? -13.407 14.545 3.315 1.00 87.94 72 PRO A N 1
ATOM 554 C CA . PRO A 1 72 ? -14.801 14.971 3.442 1.00 87.94 72 PRO A CA 1
ATOM 555 C C . PRO A 1 72 ? -15.512 15.252 2.114 1.00 87.94 72 PRO A C 1
ATOM 557 O O . PRO A 1 72 ? -16.740 15.233 2.072 1.00 87.94 72 PRO A O 1
ATOM 560 N N . ALA A 1 73 ? -14.763 15.519 1.043 1.00 87.44 73 ALA A N 1
ATOM 561 C CA . ALA A 1 73 ? -15.291 15.732 -0.300 1.00 87.44 73 ALA A CA 1
ATOM 562 C C . ALA A 1 73 ? -15.346 14.439 -1.137 1.00 87.44 73 ALA A C 1
ATOM 564 O O . ALA A 1 73 ? -15.772 14.482 -2.293 1.00 87.44 73 ALA A O 1
ATOM 565 N N . SER A 1 74 ? -14.909 13.301 -0.582 1.00 84.62 74 SER A N 1
ATOM 566 C CA . SER A 1 74 ? -14.903 12.020 -1.289 1.00 84.62 74 SER A CA 1
ATOM 567 C C . SER A 1 74 ? -16.315 11.550 -1.626 1.00 84.62 74 SER A C 1
ATOM 569 O O . SER A 1 74 ? -17.205 11.521 -0.774 1.00 84.62 74 SER A O 1
ATOM 571 N N . ASP A 1 75 ? -16.493 11.100 -2.864 1.00 85.12 75 ASP A N 1
ATOM 572 C CA . ASP A 1 75 ? -17.697 10.409 -3.301 1.00 85.12 75 ASP A CA 1
ATOM 573 C C . ASP A 1 75 ? -17.676 8.957 -2.798 1.00 85.12 75 ASP A C 1
ATOM 575 O O . ASP A 1 75 ? -17.055 8.070 -3.390 1.00 85.12 75 ASP A O 1
ATOM 579 N N . THR A 1 76 ? -18.375 8.719 -1.689 1.00 81.75 76 THR A N 1
ATOM 580 C CA . THR A 1 76 ? -18.471 7.409 -1.030 1.00 81.75 76 THR A CA 1
ATOM 581 C C . THR A 1 76 ? -19.155 6.337 -1.873 1.00 81.75 76 THR A C 1
ATOM 583 O O . THR A 1 76 ? -19.027 5.154 -1.561 1.00 81.75 76 THR A O 1
ATOM 586 N N . GLU A 1 77 ? -19.878 6.719 -2.928 1.00 82.12 77 GLU A N 1
ATOM 587 C CA . GLU A 1 77 ? -20.537 5.781 -3.839 1.00 82.12 77 GLU A CA 1
ATOM 588 C C . GLU A 1 77 ? -19.625 5.379 -5.008 1.00 82.12 77 GLU A C 1
ATOM 590 O O . GLU A 1 77 ? -19.834 4.341 -5.638 1.00 82.12 77 GLU A O 1
ATOM 595 N N . ASN A 1 78 ? -18.580 6.166 -5.287 1.00 89.75 78 ASN A N 1
ATOM 596 C CA . ASN A 1 78 ? -17.695 5.987 -6.434 1.00 89.75 78 ASN A CA 1
ATOM 597 C C . ASN A 1 78 ? -16.226 5.883 -6.013 1.00 89.75 78 ASN A C 1
ATOM 599 O O . ASN A 1 78 ? -15.379 6.685 -6.406 1.00 89.75 78 ASN A O 1
ATOM 603 N N . LEU A 1 79 ? -15.910 4.836 -5.252 1.00 94.81 79 LEU A N 1
ATOM 604 C CA . LEU A 1 79 ? -14.569 4.617 -4.717 1.00 94.81 79 LEU A CA 1
ATOM 605 C C . LEU A 1 79 ? -13.657 3.856 -5.683 1.00 94.81 79 LEU A C 1
ATOM 607 O O . LEU A 1 79 ? -14.054 2.889 -6.340 1.00 94.81 79 LEU A O 1
ATOM 611 N N . GLY A 1 80 ? -12.400 4.291 -5.745 1.00 95.88 80 GLY A N 1
ATOM 612 C CA . GLY A 1 80 ? -11.319 3.561 -6.398 1.00 95.88 80 GLY A CA 1
ATOM 613 C C . GLY A 1 80 ? -10.562 2.658 -5.418 1.00 95.88 80 GLY A C 1
ATOM 614 O O . GLY A 1 80 ? -10.727 2.793 -4.201 1.00 95.88 80 GLY A O 1
ATOM 615 N N . PRO A 1 81 ? -9.716 1.748 -5.930 1.00 97.38 81 PRO A N 1
ATOM 616 C CA . PRO A 1 81 ? -9.005 0.786 -5.096 1.00 97.38 81 PRO A CA 1
ATOM 617 C C . PRO A 1 81 ? -7.949 1.469 -4.224 1.00 97.38 81 PRO A C 1
ATOM 619 O O . PRO A 1 81 ? -7.376 2.481 -4.631 1.00 97.38 81 PRO A O 1
ATOM 622 N N . GLN A 1 82 ? -7.636 0.881 -3.076 1.00 97.50 82 GLN A N 1
ATOM 623 C CA . GLN A 1 82 ? -6.655 1.368 -2.115 1.00 97.50 82 GLN A CA 1
ATOM 624 C C . GLN A 1 82 ? -5.370 0.564 -2.152 1.00 97.50 82 GLN A C 1
ATOM 626 O O . GLN A 1 82 ? -5.361 -0.660 -2.033 1.00 97.50 82 GLN A O 1
ATOM 631 N N . VAL A 1 83 ? -4.252 1.265 -2.281 1.00 97.00 83 VAL A N 1
ATOM 632 C CA . VAL A 1 83 ? -2.932 0.653 -2.216 1.00 97.00 83 VAL A CA 1
ATOM 633 C C . VAL A 1 83 ? -1.917 1.591 -1.554 1.00 97.00 83 VAL A C 1
ATOM 635 O O . VAL A 1 83 ? -2.127 2.803 -1.556 1.00 97.00 83 VAL A O 1
ATOM 638 N N . PRO A 1 84 ? -0.795 1.092 -1.000 1.00 95.25 84 PRO A N 1
ATOM 639 C CA . PRO A 1 84 ? 0.123 1.943 -0.241 1.00 95.25 84 PRO A CA 1
ATOM 640 C C . PRO A 1 84 ? 0.682 3.071 -1.107 1.00 95.25 84 PRO A C 1
ATOM 642 O O . PRO A 1 84 ? 1.194 2.803 -2.194 1.00 95.25 84 PRO A O 1
ATOM 645 N N . GLY A 1 85 ? 0.550 4.319 -0.646 1.00 94.50 85 GLY A N 1
ATOM 646 C CA . GLY A 1 85 ? 0.978 5.518 -1.380 1.00 94.50 85 GLY A CA 1
ATOM 647 C C . GLY A 1 85 ? 0.168 5.819 -2.643 1.00 94.50 85 GLY A C 1
ATOM 648 O O . GLY A 1 85 ? 0.645 6.545 -3.519 1.00 94.50 85 GLY A O 1
ATOM 649 N N . GLY A 1 86 ? -1.018 5.221 -2.782 1.00 95.06 86 GLY A N 1
ATOM 650 C CA . GLY A 1 86 ? -1.832 5.317 -3.985 1.00 95.06 86 GLY A CA 1
ATOM 651 C C . GLY A 1 86 ? -1.066 4.867 -5.227 1.00 95.06 86 GLY A C 1
ATOM 652 O O . GLY A 1 86 ? -0.274 3.925 -5.214 1.00 95.06 86 GLY A O 1
ATOM 653 N N . SER A 1 87 ? -1.278 5.570 -6.331 1.00 94.06 87 SER A N 1
ATOM 654 C CA . SER A 1 87 ? -0.622 5.250 -7.604 1.00 94.06 87 SER A CA 1
ATOM 655 C C . SER A 1 87 ? 0.889 5.451 -7.570 1.00 94.06 87 SER A C 1
ATOM 657 O O . SER A 1 87 ? 1.624 4.694 -8.204 1.00 94.06 87 SER A O 1
ATOM 659 N N . ILE A 1 88 ? 1.361 6.440 -6.806 1.00 93.44 88 ILE A N 1
ATOM 660 C CA . ILE A 1 88 ? 2.786 6.767 -6.702 1.00 93.44 88 ILE A CA 1
ATOM 661 C C . ILE A 1 88 ? 3.545 5.635 -6.003 1.00 93.44 88 ILE A C 1
ATOM 663 O O . ILE A 1 88 ? 4.678 5.343 -6.380 1.00 93.44 88 ILE A O 1
ATOM 667 N N . GLY A 1 89 ? 2.928 4.925 -5.055 1.00 92.62 89 GLY A N 1
ATOM 668 C CA . GLY A 1 89 ? 3.578 3.802 -4.374 1.00 92.62 89 GLY A CA 1
ATOM 669 C C . GLY A 1 89 ? 3.929 2.618 -5.285 1.00 92.62 89 GLY A C 1
ATOM 670 O O . GLY A 1 89 ? 4.799 1.817 -4.942 1.00 92.62 89 GLY A O 1
ATOM 671 N N . ALA A 1 90 ? 3.324 2.499 -6.474 1.00 95.12 90 ALA A N 1
ATOM 672 C CA . ALA A 1 90 ? 3.723 1.485 -7.458 1.00 95.12 90 ALA A CA 1
ATOM 673 C C . ALA A 1 90 ? 5.118 1.752 -8.054 1.00 95.12 90 ALA A C 1
ATOM 675 O O . ALA A 1 90 ? 5.771 0.820 -8.519 1.00 95.12 90 ALA A O 1
ATOM 676 N N . THR A 1 91 ? 5.591 2.999 -7.997 1.00 94.56 91 THR A N 1
ATOM 677 C CA . THR A 1 91 ? 6.877 3.445 -8.551 1.00 94.56 91 THR A CA 1
ATOM 678 C C . THR A 1 91 ? 8.052 2.664 -7.976 1.00 94.56 91 THR A C 1
ATOM 680 O O . THR A 1 91 ? 8.890 2.160 -8.720 1.00 94.56 91 THR A O 1
ATOM 683 N N . LEU A 1 92 ? 8.096 2.519 -6.647 1.00 93.50 92 LEU A N 1
ATOM 684 C CA . LEU A 1 92 ? 9.193 1.831 -5.972 1.00 93.50 92 LEU A CA 1
ATOM 685 C C . LEU A 1 92 ? 9.218 0.338 -6.326 1.00 93.50 92 LEU A C 1
ATOM 687 O O . LEU A 1 92 ? 10.271 -0.207 -6.649 1.00 93.50 92 LEU A O 1
ATOM 691 N N . ALA A 1 93 ? 8.048 -0.303 -6.344 1.00 95.31 93 ALA A N 1
ATOM 692 C CA . ALA A 1 93 ? 7.935 -1.699 -6.748 1.00 95.31 93 ALA A CA 1
ATOM 693 C C . ALA A 1 93 ? 8.323 -1.911 -8.217 1.00 95.31 93 ALA A C 1
ATOM 695 O O . ALA A 1 93 ? 9.020 -2.873 -8.537 1.00 95.31 93 ALA A O 1
ATOM 696 N N . TYR A 1 94 ? 7.936 -0.986 -9.102 1.00 94.38 94 TYR A N 1
ATOM 697 C CA . TYR A 1 94 ? 8.348 -1.018 -10.501 1.00 94.38 94 TYR A CA 1
ATOM 698 C C . TYR A 1 94 ? 9.869 -0.916 -10.629 1.00 94.38 94 TYR A C 1
ATOM 700 O O . TYR A 1 94 ? 10.467 -1.733 -11.328 1.00 94.38 94 TYR A O 1
ATOM 708 N N . ARG A 1 95 ? 10.506 0.010 -9.899 1.00 92.00 95 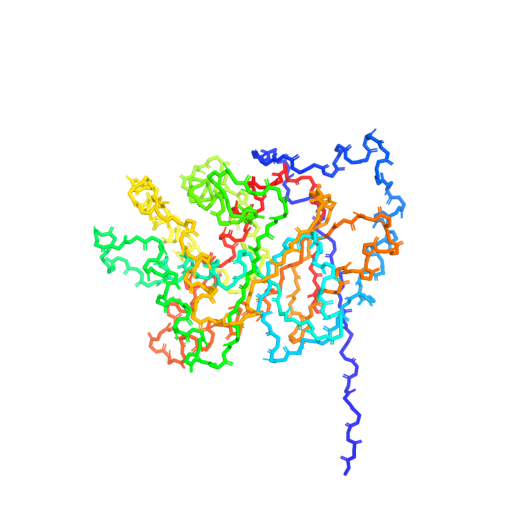ARG A N 1
ATOM 709 C CA . ARG A 1 95 ? 11.970 0.146 -9.866 1.00 92.00 95 ARG A CA 1
ATOM 710 C C . ARG A 1 95 ? 12.659 -1.144 -9.432 1.00 92.00 95 ARG A C 1
ATOM 712 O O . ARG A 1 95 ? 13.561 -1.597 -10.130 1.00 92.00 95 ARG A O 1
ATOM 719 N N . PHE A 1 96 ? 12.221 -1.757 -8.333 1.00 92.81 96 PHE A N 1
ATOM 720 C CA . PHE A 1 96 ? 12.811 -3.021 -7.884 1.00 92.81 96 PHE A CA 1
ATOM 721 C C . PHE A 1 96 ? 12.591 -4.163 -8.885 1.00 92.81 96 PHE A C 1
ATOM 723 O O . PHE A 1 96 ? 13.471 -4.998 -9.066 1.00 92.81 96 PHE A O 1
ATOM 730 N N . SER A 1 97 ? 11.446 -4.182 -9.574 1.00 90.62 97 SER A N 1
ATOM 731 C CA . SER A 1 97 ? 11.127 -5.223 -10.558 1.00 90.62 97 SER A CA 1
ATOM 732 C C . SER A 1 97 ? 11.857 -5.088 -11.892 1.00 90.62 97 SER A C 1
ATOM 734 O O . SER A 1 97 ? 12.124 -6.096 -12.539 1.00 90.62 97 SER A O 1
ATOM 736 N N . ALA A 1 98 ? 12.159 -3.858 -12.316 1.00 78.81 98 ALA A N 1
ATOM 737 C CA . ALA A 1 98 ? 12.771 -3.593 -13.611 1.00 78.81 98 ALA A CA 1
ATOM 738 C C . ALA A 1 98 ? 14.267 -3.938 -13.629 1.00 78.81 98 ALA A C 1
ATOM 740 O O . ALA A 1 98 ? 14.776 -4.252 -14.697 1.00 78.81 98 ALA A O 1
ATOM 741 N N . GLY A 1 99 ? 14.926 -3.929 -12.461 1.00 63.62 99 GLY A N 1
ATOM 742 C CA . GLY A 1 99 ? 16.328 -4.306 -12.275 1.00 63.62 99 GLY A CA 1
ATOM 743 C C . GLY A 1 99 ? 17.320 -3.363 -12.967 1.00 63.62 99 GLY A C 1
ATOM 744 O O . GLY A 1 99 ? 17.286 -3.199 -14.175 1.00 63.62 99 GLY A O 1
ATOM 745 N N . ARG A 1 100 ? 18.246 -2.783 -12.193 1.00 55.09 100 ARG A N 1
ATOM 746 C CA . ARG A 1 100 ? 19.556 -2.198 -12.584 1.00 55.09 100 ARG A CA 1
ATOM 747 C C . ARG A 1 100 ? 19.694 -1.225 -13.767 1.00 55.09 100 ARG A C 1
ATOM 749 O O . ARG A 1 100 ? 20.786 -0.667 -13.896 1.00 55.09 100 ARG A O 1
ATOM 756 N N . ASP A 1 101 ? 18.671 -0.927 -14.556 1.00 50.34 101 ASP A N 1
ATOM 757 C CA . ASP A 1 101 ? 18.761 0.110 -15.580 1.00 50.34 101 ASP A CA 1
ATOM 758 C C . ASP A 1 101 ? 18.756 1.487 -14.902 1.00 50.34 101 ASP A C 1
ATOM 760 O O . ASP A 1 101 ? 17.739 2.118 -14.624 1.00 50.34 101 ASP A O 1
ATOM 764 N N . ASN A 1 102 ? 19.977 1.928 -14.618 1.00 54.78 102 ASN A N 1
ATOM 765 C CA . ASN A 1 102 ? 20.372 3.300 -14.372 1.00 54.78 102 ASN A CA 1
ATOM 766 C C . ASN A 1 102 ? 19.855 3.959 -13.073 1.00 54.78 102 ASN A C 1
ATOM 768 O O . ASN A 1 102 ? 19.374 5.097 -13.066 1.00 54.78 102 ASN A O 1
ATOM 772 N N . LEU A 1 103 ? 20.097 3.303 -11.924 1.00 57.47 103 LEU A N 1
ATOM 773 C CA . LEU A 1 103 ? 20.054 3.944 -10.590 1.00 57.47 103 LEU A CA 1
ATOM 774 C C . LEU A 1 103 ? 20.973 5.187 -10.477 1.00 57.47 103 LEU A C 1
ATOM 776 O O . LEU A 1 103 ? 20.975 5.853 -9.443 1.00 57.47 103 LEU A O 1
ATOM 780 N N . LEU A 1 104 ? 21.837 5.450 -11.464 1.00 55.56 104 LEU A N 1
ATOM 781 C CA . LEU A 1 104 ? 22.778 6.572 -11.462 1.00 55.56 104 LEU A CA 1
ATOM 782 C C . LEU A 1 104 ? 22.132 7.889 -11.929 1.00 55.56 104 LEU A C 1
ATOM 784 O O . LEU A 1 104 ? 22.480 8.939 -11.375 1.00 55.56 104 LEU A O 1
ATOM 788 N N . ASP A 1 105 ? 21.141 7.818 -12.826 1.00 65.81 105 ASP A N 1
ATOM 789 C CA . ASP A 1 105 ? 20.636 8.979 -13.584 1.00 65.81 105 ASP A CA 1
ATOM 790 C C . ASP A 1 105 ? 19.171 9.349 -13.294 1.00 65.81 105 ASP A C 1
ATOM 792 O O . ASP A 1 105 ? 18.612 10.237 -13.934 1.00 65.81 105 ASP A O 1
ATOM 796 N N . SER A 1 106 ? 18.524 8.686 -12.334 1.00 79.81 106 SER A N 1
ATOM 797 C CA . SER A 1 106 ? 17.093 8.869 -12.047 1.00 79.81 106 SER A CA 1
ATOM 798 C C . SER A 1 106 ? 16.822 9.143 -10.569 1.00 79.81 106 SER A C 1
ATOM 800 O O . SER A 1 106 ? 17.490 8.595 -9.690 1.00 79.81 106 SER A O 1
ATOM 802 N N . ASP A 1 107 ? 15.830 9.993 -10.303 1.00 90.44 107 ASP A N 1
ATOM 803 C CA . ASP A 1 107 ? 15.274 10.254 -8.976 1.00 90.44 107 ASP A CA 1
ATOM 804 C C . ASP A 1 107 ? 13.833 9.726 -8.871 1.00 90.44 107 ASP A C 1
ATOM 806 O O . ASP A 1 107 ? 13.200 9.369 -9.870 1.00 90.44 107 ASP A O 1
ATOM 810 N N . PHE A 1 108 ? 13.308 9.670 -7.646 1.00 92.06 108 PHE A N 1
ATOM 811 C CA . PHE A 1 108 ? 11.972 9.136 -7.390 1.00 92.06 108 PHE A CA 1
ATOM 812 C C . PHE A 1 108 ? 10.864 9.904 -8.126 1.00 92.06 108 PHE A C 1
ATOM 814 O O . PHE A 1 108 ? 9.886 9.301 -8.562 1.00 92.06 108 PHE A O 1
ATOM 821 N N . ALA A 1 109 ? 10.998 11.225 -8.278 1.00 91.81 109 ALA A N 1
ATOM 822 C CA . ALA A 1 109 ? 9.986 12.044 -8.943 1.00 91.81 109 ALA A CA 1
ATOM 823 C C . ALA A 1 109 ? 9.904 11.729 -10.446 1.00 91.81 109 ALA A C 1
ATOM 825 O O . ALA A 1 109 ? 8.807 11.598 -10.994 1.00 91.81 109 ALA A O 1
ATOM 826 N N . SER A 1 110 ? 11.052 11.544 -11.103 1.00 91.12 110 SER A N 1
ATOM 827 C CA . SER A 1 110 ? 11.135 11.131 -12.507 1.00 91.12 110 SER A CA 1
ATOM 828 C C . SER A 1 110 ? 10.523 9.745 -12.739 1.00 91.12 110 SER A C 1
ATOM 830 O O . SER A 1 110 ? 9.759 9.532 -13.692 1.00 91.12 110 SER A O 1
ATOM 832 N N . ASP A 1 111 ? 10.773 8.801 -11.831 1.00 92.19 111 ASP A N 1
ATOM 833 C CA . ASP A 1 111 ? 10.142 7.486 -11.917 1.00 92.19 111 ASP A CA 1
ATOM 834 C C . ASP A 1 111 ? 8.646 7.539 -11.660 1.00 92.19 111 ASP A C 1
ATOM 836 O O . ASP A 1 111 ? 7.888 6.855 -12.348 1.00 92.19 111 ASP A O 1
ATOM 840 N N . ALA A 1 112 ? 8.208 8.353 -10.697 1.00 93.50 112 ALA A N 1
ATOM 841 C CA . ALA A 1 112 ? 6.794 8.527 -10.407 1.00 93.50 112 ALA A CA 1
ATOM 842 C C . ALA A 1 112 ? 6.067 9.082 -11.634 1.00 93.50 112 ALA A C 1
ATOM 844 O O . ALA A 1 112 ? 5.033 8.542 -12.022 1.00 93.50 112 ALA A O 1
ATOM 845 N N . ASN A 1 113 ? 6.655 10.067 -12.320 1.00 93.25 113 ASN A N 1
ATOM 846 C CA . ASN A 1 113 ? 6.136 10.576 -13.589 1.00 93.25 113 ASN A CA 1
ATOM 847 C C . ASN A 1 113 ? 6.006 9.468 -14.651 1.00 93.25 113 ASN A C 1
ATOM 849 O O . ASN A 1 113 ? 4.971 9.313 -15.310 1.00 93.25 113 ASN A O 1
ATOM 853 N N . SER A 1 114 ? 7.048 8.646 -14.787 1.00 92.81 114 SER A N 1
ATOM 854 C CA . SER A 1 114 ? 7.051 7.506 -15.707 1.00 92.81 114 SER A CA 1
ATOM 855 C C . SER A 1 114 ? 5.979 6.474 -15.343 1.00 92.81 114 SER A C 1
ATOM 857 O O . SER A 1 114 ? 5.311 5.934 -16.228 1.00 92.81 114 SER A O 1
ATOM 859 N N . MET A 1 115 ? 5.776 6.215 -14.051 1.00 94.38 115 MET A N 1
ATOM 860 C CA . MET A 1 115 ? 4.758 5.300 -13.545 1.00 94.38 115 MET A CA 1
ATOM 861 C C . MET A 1 115 ? 3.348 5.838 -13.805 1.00 94.38 115 MET A C 1
ATOM 863 O O . MET A 1 115 ? 2.517 5.121 -14.358 1.00 94.38 115 MET A O 1
ATOM 867 N N . ILE A 1 116 ? 3.083 7.110 -13.509 1.00 94.81 116 ILE A N 1
ATOM 868 C CA . ILE A 1 116 ? 1.805 7.783 -13.797 1.00 94.81 116 ILE A CA 1
ATOM 869 C C . ILE A 1 116 ? 1.483 7.692 -15.291 1.00 94.81 116 ILE A C 1
ATOM 871 O O . ILE A 1 116 ? 0.402 7.242 -15.672 1.00 94.81 116 ILE A O 1
ATOM 875 N N . SER A 1 117 ? 2.461 7.995 -16.148 1.00 93.88 117 SER A N 1
ATOM 876 C CA . SER A 1 117 ? 2.332 7.853 -17.602 1.00 93.88 117 SER A CA 1
ATOM 877 C C . SER A 1 117 ? 1.989 6.420 -18.028 1.00 93.88 117 SER A C 1
ATOM 879 O O . SER A 1 117 ? 1.170 6.213 -18.926 1.00 93.88 117 SER A O 1
ATOM 881 N N . ARG A 1 118 ? 2.597 5.405 -17.396 1.00 94.25 118 ARG A N 1
ATOM 882 C CA . ARG A 1 118 ? 2.286 3.988 -17.655 1.00 94.25 118 ARG A CA 1
ATOM 883 C C . ARG A 1 118 ? 0.859 3.648 -17.242 1.00 94.25 118 ARG A C 1
ATOM 885 O O . ARG A 1 118 ? 0.146 3.066 -18.054 1.00 94.25 118 ARG A O 1
ATOM 892 N N . LEU A 1 119 ? 0.435 4.046 -16.041 1.00 94.62 119 LEU A N 1
ATOM 893 C CA . LEU A 1 119 ? -0.920 3.815 -15.524 1.00 94.62 119 LEU A CA 1
ATOM 894 C C . LEU A 1 119 ? -1.987 4.417 -16.445 1.00 94.62 119 LEU A C 1
ATOM 896 O O . LEU A 1 119 ? -2.948 3.734 -16.802 1.00 94.62 119 LEU A O 1
ATOM 900 N N . THR A 1 120 ? -1.777 5.650 -16.904 1.00 93.25 120 THR A N 1
ATOM 901 C CA . THR A 1 120 ? -2.678 6.315 -17.852 1.00 93.25 120 THR A CA 1
ATOM 902 C C . THR A 1 120 ? -2.749 5.565 -19.187 1.00 93.25 120 THR A C 1
ATOM 904 O O . THR A 1 120 ? -3.841 5.359 -19.720 1.00 93.25 120 THR A O 1
ATOM 907 N N . LYS A 1 121 ? -1.615 5.075 -19.715 1.00 94.25 121 LYS A N 1
ATOM 908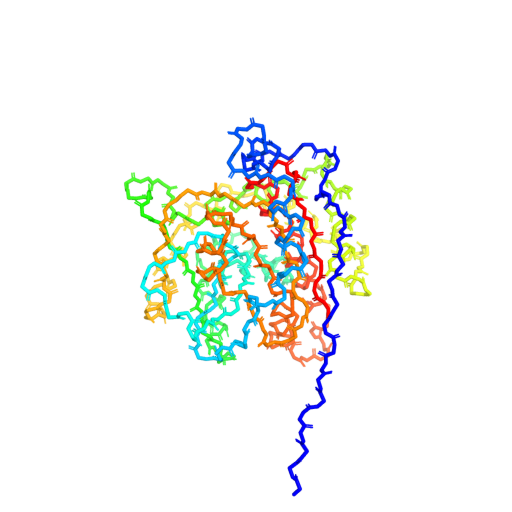 C CA . LYS A 1 121 ? -1.578 4.281 -20.963 1.00 94.25 121 LYS A CA 1
ATOM 909 C C . LYS A 1 121 ? -2.362 2.973 -20.862 1.00 94.25 121 LYS A C 1
ATOM 911 O O . LYS A 1 121 ? -3.024 2.593 -21.825 1.00 94.25 121 LYS A O 1
ATOM 916 N N . ILE A 1 122 ? -2.341 2.313 -19.703 1.00 94.31 122 ILE A N 1
ATOM 917 C CA . ILE A 1 122 ? -3.148 1.107 -19.440 1.00 94.31 122 ILE A CA 1
ATOM 918 C C . ILE A 1 122 ? -4.571 1.430 -18.950 1.00 94.31 122 ILE A C 1
ATOM 920 O O . ILE A 1 122 ? -5.260 0.559 -18.420 1.00 94.31 122 ILE A O 1
ATOM 924 N N . LYS A 1 123 ? -5.033 2.672 -19.168 1.00 92.44 123 LYS A N 1
ATOM 925 C CA . LYS A 1 123 ? -6.391 3.164 -18.883 1.00 92.44 123 LYS A CA 1
ATOM 926 C C . LYS A 1 123 ? -6.799 3.066 -17.411 1.00 92.44 123 LYS A C 1
ATOM 928 O O . LYS A 1 123 ? -7.986 2.960 -17.106 1.00 92.44 123 LYS A O 1
ATOM 933 N N . LEU A 1 124 ? -5.834 3.114 -16.498 1.00 93.12 124 LEU A N 1
ATOM 934 C CA . LEU A 1 124 ? -6.104 3.281 -15.075 1.00 93.12 124 LEU A CA 1
ATOM 935 C C . LEU A 1 124 ? -6.136 4.769 -14.729 1.00 93.12 124 LEU A C 1
ATOM 937 O O . LEU A 1 124 ? -5.571 5.590 -15.448 1.00 93.12 124 LEU A O 1
ATOM 941 N N . LYS A 1 125 ? -6.820 5.108 -13.636 1.00 93.75 125 LYS A N 1
ATOM 942 C CA . LYS A 1 125 ? -6.919 6.472 -13.113 1.00 93.75 125 LYS A CA 1
ATOM 943 C C . LYS A 1 125 ? -5.946 6.635 -11.945 1.00 93.75 125 LYS A C 1
ATOM 945 O O . LYS A 1 125 ? -6.203 6.074 -10.871 1.00 93.75 125 LYS A O 1
ATOM 950 N N . PRO A 1 126 ? -4.814 7.331 -12.154 1.00 95.12 126 PRO A N 1
ATOM 951 C CA . PRO A 1 126 ? -3.869 7.589 -11.087 1.00 95.12 126 PRO A CA 1
ATOM 952 C C . PRO A 1 126 ? -4.517 8.429 -9.987 1.00 95.12 126 PRO A C 1
ATOM 954 O O . PRO A 1 126 ? -5.375 9.262 -10.267 1.00 95.12 126 PRO A O 1
ATOM 957 N N . GLY A 1 127 ? -4.107 8.202 -8.748 1.00 95.25 127 GLY A N 1
ATOM 958 C CA . GLY A 1 127 ? -4.575 8.956 -7.597 1.00 95.25 127 GLY A CA 1
ATOM 959 C C . GLY A 1 127 ? -3.672 8.821 -6.382 1.00 95.25 127 GLY A C 1
ATOM 960 O O . GLY A 1 127 ? -2.785 7.960 -6.334 1.00 95.25 127 GLY A O 1
ATOM 961 N N . GLY A 1 128 ? -3.884 9.724 -5.436 1.00 94.06 128 GLY A N 1
ATOM 962 C CA . GLY A 1 128 ? -3.129 9.878 -4.203 1.00 94.06 128 GLY A CA 1
ATOM 963 C C . GLY A 1 128 ? -3.837 10.874 -3.294 1.00 94.06 128 GLY A C 1
ATOM 964 O O . GLY A 1 128 ? -4.996 11.217 -3.521 1.00 94.06 128 GLY A O 1
ATOM 965 N N . HIS A 1 129 ? -3.147 11.342 -2.263 1.00 94.44 129 HIS A N 1
ATOM 966 C CA . HIS A 1 129 ? -3.711 12.341 -1.368 1.00 94.44 129 HIS A CA 1
ATOM 967 C C . HIS A 1 129 ? -2.635 13.240 -0.773 1.00 94.44 129 HIS A C 1
ATOM 969 O O . HIS A 1 129 ? -1.444 12.909 -0.795 1.00 94.44 129 HIS A O 1
ATOM 975 N N . ARG A 1 130 ? -3.107 14.351 -0.217 1.00 92.69 130 ARG A N 1
ATOM 976 C CA . ARG A 1 130 ? -2.419 15.153 0.792 1.00 92.69 130 ARG A CA 1
ATOM 977 C C . ARG A 1 130 ? -3.158 15.035 2.125 1.00 92.69 130 ARG A C 1
ATOM 979 O O . ARG A 1 130 ? -4.180 14.347 2.207 1.00 92.69 130 ARG A O 1
ATOM 986 N N . ASP A 1 131 ? -2.655 15.698 3.156 1.00 88.81 131 ASP A N 1
ATOM 987 C CA . ASP A 1 131 ? -3.435 15.970 4.362 1.00 88.81 131 ASP A CA 1
ATOM 988 C C . ASP A 1 131 ? -3.526 17.471 4.660 1.00 88.81 131 ASP A C 1
ATOM 990 O O . ASP A 1 131 ? -2.823 18.293 4.071 1.00 88.81 131 ASP A O 1
ATOM 994 N N . ASN A 1 132 ? -4.420 17.825 5.577 1.00 80.75 132 ASN A N 1
ATOM 995 C CA . ASN A 1 132 ? -4.649 19.191 6.044 1.00 80.75 132 ASN A CA 1
ATOM 996 C C . ASN A 1 132 ? -3.629 19.676 7.099 1.00 80.75 132 ASN A C 1
ATOM 998 O O . ASN A 1 132 ? -3.823 20.735 7.696 1.00 80.75 132 ASN A O 1
ATOM 1002 N N . HIS A 1 133 ? -2.564 18.912 7.364 1.00 75.44 133 HIS A N 1
ATOM 1003 C CA . HIS A 1 133 ? -1.554 19.204 8.388 1.00 75.44 133 HIS A CA 1
ATOM 1004 C C . HIS A 1 133 ? -0.144 19.423 7.811 1.00 75.44 133 HIS A C 1
ATOM 1006 O O . HIS A 1 133 ? 0.780 19.780 8.563 1.00 75.44 133 HIS A O 1
ATOM 1012 N N . ALA A 1 134 ? 0.025 19.202 6.506 1.00 64.88 134 ALA A N 1
ATOM 1013 C CA . ALA A 1 134 ? 1.283 19.289 5.776 1.00 64.88 134 ALA A CA 1
ATOM 1014 C C . ALA A 1 134 ? 1.680 20.716 5.354 1.00 64.88 134 ALA A C 1
ATOM 1016 O O . ALA A 1 134 ? 2.850 20.931 5.028 1.00 64.88 134 ALA A O 1
ATOM 1017 N N . ASP A 1 135 ? 0.767 21.694 5.396 1.00 56.06 135 ASP A N 1
ATOM 1018 C CA . ASP A 1 135 ? 1.052 23.073 4.975 1.00 56.06 135 ASP A CA 1
ATOM 1019 C C . ASP A 1 135 ? 2.276 23.656 5.707 1.00 56.06 135 ASP A C 1
ATOM 1021 O O . ASP A 1 135 ? 2.327 23.749 6.936 1.00 56.06 135 ASP A O 1
ATOM 1025 N N . GLY A 1 136 ? 3.301 24.028 4.930 1.00 52.94 136 GLY A N 1
ATOM 1026 C CA . GLY A 1 136 ? 4.557 24.605 5.425 1.00 52.94 136 GLY A CA 1
ATOM 1027 C C . GLY A 1 136 ? 5.598 23.606 5.953 1.00 52.94 136 GLY A C 1
ATOM 1028 O O . GLY A 1 136 ? 6.657 24.034 6.415 1.00 52.94 136 GLY A O 1
ATOM 1029 N N . LYS A 1 137 ? 5.346 22.291 5.884 1.00 60.97 137 LYS A N 1
ATOM 1030 C CA . LYS A 1 137 ? 6.295 21.236 6.288 1.00 60.97 137 LYS A CA 1
ATOM 1031 C C . LYS A 1 137 ? 6.928 20.561 5.066 1.00 60.97 137 LYS A C 1
ATOM 1033 O O . LYS A 1 137 ? 6.349 20.521 3.989 1.00 60.97 137 LYS A O 1
ATOM 1038 N N . SER A 1 138 ? 8.105 19.956 5.244 1.00 72.50 138 SER A N 1
ATOM 1039 C CA . SER A 1 138 ? 8.758 19.104 4.232 1.00 72.50 138 SER A CA 1
ATOM 1040 C C . SER A 1 138 ? 8.081 17.726 4.109 1.00 72.50 138 SER A C 1
ATOM 1042 O O . SER A 1 138 ? 8.743 16.695 4.249 1.00 72.50 138 SER A O 1
ATOM 1044 N N . ALA A 1 139 ? 6.761 17.705 3.910 1.00 83.75 139 ALA A N 1
ATOM 1045 C CA . ALA A 1 139 ? 5.925 16.511 3.806 1.00 83.75 139 ALA A CA 1
ATOM 1046 C C . ALA A 1 139 ? 4.710 16.786 2.907 1.00 83.75 139 ALA A C 1
ATOM 1048 O O . ALA A 1 139 ? 4.279 17.929 2.785 1.00 83.75 139 ALA A O 1
ATOM 1049 N N . VAL A 1 140 ? 4.154 15.745 2.288 1.00 87.44 140 VAL A N 1
ATOM 1050 C CA . VAL A 1 140 ? 2.907 15.830 1.503 1.00 87.44 140 VAL A CA 1
ATOM 1051 C C . VAL A 1 140 ? 1.678 15.387 2.295 1.00 87.44 140 VAL A C 1
ATOM 1053 O O . VAL A 1 140 ? 0.566 15.584 1.819 1.00 87.44 140 VAL A O 1
ATOM 1056 N N . GLY A 1 141 ? 1.853 14.793 3.480 1.00 89.88 141 GLY A N 1
ATOM 1057 C CA . GLY A 1 141 ? 0.751 14.290 4.308 1.00 89.88 141 GLY A CA 1
ATOM 1058 C C . GLY A 1 141 ? 0.357 12.844 3.995 1.00 89.88 141 GLY A C 1
ATOM 1059 O O . GLY A 1 141 ? -0.645 12.341 4.500 1.00 89.88 141 GLY A O 1
ATOM 1060 N N . CYS A 1 142 ? 1.145 12.154 3.167 1.00 93.06 142 CYS A N 1
ATOM 1061 C CA . CYS A 1 142 ? 0.979 10.741 2.853 1.00 93.06 142 CYS A CA 1
ATOM 1062 C C . CYS A 1 142 ? 2.145 9.964 3.455 1.00 93.06 142 CYS A C 1
ATOM 1064 O O . CYS A 1 142 ? 3.247 9.963 2.903 1.00 93.06 142 CYS A O 1
ATOM 1066 N N . GLY A 1 143 ? 1.898 9.243 4.552 1.00 92.56 143 GLY A N 1
ATOM 1067 C CA . GLY A 1 143 ? 2.945 8.531 5.288 1.00 92.56 143 GLY A CA 1
ATOM 1068 C C . GLY A 1 143 ? 3.775 7.561 4.432 1.00 92.56 143 GLY A C 1
ATOM 1069 O O . GLY A 1 143 ? 4.982 7.442 4.637 1.00 92.56 143 GLY A O 1
ATOM 1070 N N . ALA A 1 144 ? 3.163 6.934 3.422 1.00 93.31 144 ALA A N 1
ATOM 1071 C CA . ALA A 1 144 ? 3.853 6.056 2.477 1.00 93.31 144 ALA A CA 1
ATOM 1072 C C . ALA A 1 144 ? 4.858 6.798 1.575 1.00 93.31 144 ALA A C 1
ATOM 1074 O O . ALA A 1 144 ? 5.909 6.253 1.248 1.00 93.31 144 ALA A O 1
ATOM 1075 N N . ILE A 1 145 ? 4.563 8.043 1.182 1.00 93.31 145 ILE A N 1
ATOM 1076 C CA . ILE A 1 145 ? 5.466 8.877 0.372 1.00 93.31 145 ILE A CA 1
ATOM 1077 C C . ILE A 1 145 ? 6.480 9.589 1.266 1.00 93.31 145 ILE A C 1
ATOM 1079 O O . ILE A 1 145 ? 7.684 9.569 0.996 1.00 93.31 145 ILE A O 1
ATOM 1083 N N . ASP A 1 146 ? 6.016 10.162 2.373 1.00 92.88 146 ASP A N 1
ATOM 1084 C CA . ASP A 1 146 ? 6.840 10.930 3.300 1.00 92.88 146 ASP A CA 1
ATOM 1085 C C . ASP A 1 146 ? 7.937 10.073 3.933 1.00 92.88 146 ASP A C 1
ATOM 1087 O O . ASP A 1 146 ? 9.061 10.555 4.087 1.00 92.88 146 ASP A O 1
ATOM 1091 N N . LYS A 1 147 ? 7.649 8.796 4.220 1.00 93.88 147 LYS A N 1
ATOM 1092 C CA . LYS A 1 147 ? 8.589 7.840 4.824 1.00 93.88 147 LYS A CA 1
ATOM 1093 C C . LYS A 1 147 ? 9.162 6.821 3.836 1.00 93.88 147 LYS A C 1
ATOM 1095 O O . LYS A 1 147 ? 9.753 5.834 4.263 1.00 93.88 147 LYS A O 1
ATOM 1100 N N . MET A 1 148 ? 9.045 7.041 2.524 1.00 93.81 148 MET A N 1
ATOM 1101 C CA . MET A 1 148 ? 9.486 6.070 1.507 1.00 93.81 148 MET A CA 1
ATOM 1102 C C . MET A 1 148 ? 10.970 5.679 1.648 1.00 93.81 148 MET A C 1
ATOM 1104 O O . MET A 1 148 ? 11.333 4.513 1.515 1.00 93.81 148 MET A O 1
ATOM 1108 N N . ASN A 1 149 ? 11.837 6.641 1.974 1.00 94.69 149 ASN A N 1
ATOM 1109 C CA . ASN A 1 149 ? 13.255 6.389 2.241 1.00 94.69 149 ASN A CA 1
ATOM 1110 C C . ASN A 1 149 ? 13.466 5.520 3.493 1.00 94.69 149 ASN A C 1
ATOM 1112 O O . ASN A 1 149 ? 14.339 4.655 3.496 1.00 94.69 149 ASN A O 1
ATOM 1116 N N . GLN A 1 150 ? 12.653 5.719 4.535 1.00 96.12 150 GLN A N 1
ATOM 1117 C CA . GLN A 1 150 ? 12.668 4.884 5.734 1.00 96.12 150 GLN A CA 1
ATOM 1118 C C . GLN A 1 150 ? 12.166 3.469 5.422 1.00 96.12 150 GLN A C 1
ATOM 1120 O O . GLN A 1 150 ? 12.761 2.508 5.896 1.00 96.12 150 GLN A O 1
ATOM 1125 N N . ALA A 1 151 ? 11.137 3.320 4.584 1.00 96.75 151 ALA A N 1
ATOM 1126 C CA . ALA A 1 151 ? 10.647 2.008 4.166 1.00 96.75 151 ALA A CA 1
ATOM 1127 C C . ALA A 1 151 ? 11.741 1.222 3.424 1.00 96.75 151 ALA A C 1
ATOM 1129 O O . ALA A 1 151 ? 11.976 0.053 3.722 1.00 96.75 151 ALA A O 1
ATOM 1130 N N . VAL A 1 152 ? 12.484 1.877 2.523 1.00 96.75 152 VAL A N 1
ATOM 1131 C CA . VAL A 1 152 ? 13.645 1.265 1.851 1.00 96.75 152 VAL A CA 1
ATOM 1132 C C . VAL A 1 152 ? 14.757 0.901 2.838 1.00 96.75 152 VAL A C 1
ATOM 1134 O O . VAL A 1 152 ? 15.332 -0.179 2.724 1.00 96.75 152 VAL A O 1
ATOM 1137 N N . TYR A 1 153 ? 15.032 1.751 3.830 1.00 97.19 153 TYR A N 1
ATOM 1138 C CA . TYR A 1 153 ? 15.976 1.421 4.899 1.00 97.19 153 TYR A CA 1
ATOM 1139 C C . TYR A 1 153 ? 15.559 0.147 5.649 1.00 97.19 153 TYR A C 1
ATOM 1141 O O . TYR A 1 153 ? 16.381 -0.756 5.794 1.00 97.19 153 TYR A O 1
ATOM 1149 N N . LEU A 1 154 ? 14.287 0.030 6.050 1.00 96.94 154 LEU A N 1
ATOM 1150 C CA . LEU A 1 154 ? 13.774 -1.141 6.771 1.00 96.94 154 LEU A CA 1
ATOM 1151 C C . LEU A 1 154 ? 13.832 -2.422 5.937 1.00 96.94 154 LEU A C 1
ATOM 1153 O O . LEU A 1 154 ? 14.143 -3.477 6.482 1.00 96.94 154 LEU A O 1
ATOM 1157 N N . LEU A 1 155 ? 13.606 -2.333 4.623 1.00 96.94 155 LEU A N 1
ATOM 1158 C CA . LEU A 1 155 ? 13.815 -3.464 3.714 1.00 96.94 155 LEU A CA 1
ATOM 1159 C C . LEU A 1 155 ? 15.276 -3.934 3.696 1.00 96.94 155 LEU A C 1
ATOM 1161 O O . LEU A 1 155 ? 15.522 -5.117 3.510 1.00 96.94 155 LEU A O 1
ATOM 1165 N N . SER A 1 156 ? 16.246 -3.038 3.882 1.00 94.62 156 SER A N 1
ATOM 1166 C CA . SER A 1 156 ? 17.675 -3.392 3.894 1.00 94.62 156 SER A CA 1
ATOM 1167 C C . SER A 1 156 ? 18.219 -3.795 5.271 1.00 94.62 156 SER A C 1
ATOM 1169 O O . SER A 1 156 ? 19.374 -4.201 5.384 1.00 94.62 156 SER A O 1
ATOM 1171 N N . ASP A 1 157 ? 17.417 -3.668 6.326 1.00 95.12 157 ASP A N 1
ATOM 1172 C CA . ASP A 1 157 ? 17.840 -3.914 7.700 1.00 95.12 157 ASP A CA 1
ATOM 1173 C C . ASP A 1 157 ? 17.555 -5.363 8.113 1.00 95.12 157 ASP A C 1
ATOM 1175 O O . ASP A 1 157 ? 16.405 -5.806 8.206 1.00 95.12 157 ASP A O 1
ATOM 1179 N N . SER A 1 158 ? 18.628 -6.105 8.401 1.00 94.31 158 SER A N 1
ATOM 1180 C CA . SER A 1 158 ? 18.574 -7.538 8.698 1.00 94.31 158 SER A CA 1
ATOM 1181 C C . SER A 1 158 ? 17.738 -7.887 9.930 1.00 94.31 158 SER A C 1
ATOM 1183 O O . SER A 1 158 ? 17.237 -9.008 10.030 1.00 94.31 158 SER A O 1
ATOM 1185 N N . ARG A 1 159 ? 17.523 -6.930 10.845 1.00 93.62 159 ARG A N 1
ATOM 1186 C CA . ARG A 1 159 ? 16.668 -7.116 12.029 1.00 93.62 159 ARG A CA 1
ATOM 1187 C C . ARG A 1 159 ? 15.220 -7.420 11.659 1.00 93.62 159 ARG A C 1
ATOM 1189 O O . ARG A 1 159 ? 14.525 -8.080 12.426 1.00 93.62 159 ARG A O 1
ATOM 1196 N N . TYR A 1 160 ? 14.773 -6.958 10.493 1.00 94.56 160 TYR A N 1
ATOM 1197 C CA . TYR A 1 160 ? 13.391 -7.099 10.047 1.00 94.56 160 TYR A CA 1
ATOM 1198 C C . TYR A 1 160 ? 13.204 -8.122 8.926 1.00 94.56 160 TYR A C 1
ATOM 1200 O O . TYR A 1 160 ? 12.063 -8.434 8.586 1.00 94.56 160 TYR A O 1
ATOM 1208 N N . THR A 1 161 ? 14.287 -8.692 8.379 1.00 95.06 161 THR A N 1
ATOM 1209 C CA . THR A 1 161 ? 14.226 -9.639 7.253 1.00 95.06 161 THR A CA 1
ATOM 1210 C C . THR A 1 161 ? 13.243 -10.776 7.501 1.00 95.06 161 THR A C 1
ATOM 1212 O O . THR A 1 161 ? 12.436 -11.064 6.624 1.00 95.06 161 THR A O 1
ATOM 1215 N N . LYS A 1 162 ? 13.257 -11.389 8.693 1.00 93.88 162 LYS A N 1
ATOM 1216 C CA . LYS A 1 162 ? 12.343 -12.494 9.018 1.00 93.88 162 LYS A CA 1
ATOM 1217 C C . LYS A 1 162 ? 10.876 -12.049 9.025 1.00 93.88 162 LYS A C 1
ATOM 1219 O O . LYS A 1 162 ? 10.039 -12.719 8.432 1.00 93.88 162 LYS A O 1
ATOM 1224 N N . SER A 1 163 ? 10.558 -10.921 9.661 1.00 93.06 163 SER A N 1
ATOM 1225 C C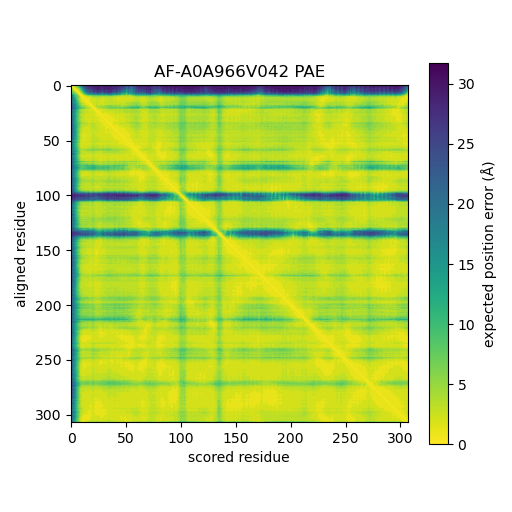A . SER A 1 163 ? 9.180 -10.411 9.704 1.00 93.06 163 SER A CA 1
ATOM 1226 C C . SER A 1 163 ? 8.672 -10.056 8.307 1.00 93.06 163 SER A C 1
ATOM 1228 O O . SER A 1 163 ? 7.554 -10.414 7.949 1.00 93.06 163 SER A O 1
ATOM 1230 N N . ILE A 1 164 ? 9.506 -9.402 7.492 1.00 96.75 164 ILE A N 1
ATOM 1231 C CA . ILE A 1 164 ? 9.160 -9.051 6.109 1.00 96.75 164 ILE A CA 1
ATOM 1232 C C . ILE A 1 164 ? 8.987 -10.319 5.268 1.00 96.75 164 ILE A C 1
ATOM 1234 O O . ILE A 1 164 ? 8.055 -10.387 4.472 1.00 96.75 164 ILE A O 1
ATOM 1238 N N . HIS A 1 165 ? 9.844 -11.323 5.456 1.00 96.94 165 HIS A N 1
ATOM 1239 C CA . HIS A 1 165 ? 9.755 -12.620 4.791 1.00 96.94 165 HIS A CA 1
ATOM 1240 C C . HIS A 1 165 ? 8.420 -13.314 5.078 1.00 96.94 165 HIS A C 1
ATOM 1242 O O . HIS A 1 165 ? 7.655 -13.593 4.154 1.00 96.94 165 HIS A O 1
ATOM 1248 N N . ASP A 1 166 ? 8.113 -13.541 6.356 1.00 94.62 166 ASP A N 1
ATOM 1249 C CA . ASP A 1 166 ? 6.936 -14.309 6.763 1.00 94.62 166 ASP A CA 1
ATOM 1250 C C . ASP A 1 166 ? 5.638 -13.604 6.356 1.00 94.62 166 ASP A C 1
ATOM 1252 O O . ASP A 1 166 ? 4.730 -14.244 5.823 1.00 94.62 166 ASP A O 1
ATOM 1256 N N . LEU A 1 167 ? 5.576 -12.276 6.511 1.00 95.44 167 LEU A N 1
ATOM 1257 C CA . LEU A 1 167 ? 4.437 -11.481 6.052 1.00 95.44 167 LEU A CA 1
ATOM 1258 C C . LEU A 1 167 ? 4.327 -11.455 4.527 1.00 95.44 167 LEU A C 1
ATOM 1260 O O . LEU A 1 167 ? 3.222 -11.537 4.003 1.00 95.44 167 LEU A O 1
ATOM 1264 N N . SER A 1 168 ? 5.442 -11.368 3.795 1.00 96.94 168 SER A N 1
ATOM 1265 C CA . SER A 1 168 ? 5.400 -11.410 2.327 1.00 96.94 168 SER A CA 1
ATOM 1266 C C . SER A 1 168 ? 4.845 -12.750 1.862 1.00 96.94 168 SER A C 1
ATOM 1268 O O . SER A 1 168 ? 3.941 -12.774 1.034 1.00 96.94 168 SER A O 1
ATOM 1270 N N . LYS A 1 169 ? 5.316 -13.856 2.449 1.00 95.31 169 LYS A N 1
ATOM 1271 C CA . LYS A 1 169 ? 4.809 -15.201 2.167 1.00 95.31 169 LYS A CA 1
ATOM 1272 C C . LYS A 1 169 ? 3.322 -15.333 2.490 1.00 95.31 169 LYS A C 1
ATOM 1274 O O . LYS A 1 169 ? 2.580 -15.869 1.673 1.00 95.31 169 LYS A O 1
ATOM 1279 N N . ALA A 1 170 ? 2.875 -14.800 3.627 1.00 92.25 170 ALA A N 1
ATOM 1280 C CA . ALA A 1 170 ? 1.459 -14.777 3.986 1.00 92.25 170 ALA A CA 1
ATOM 1281 C C . ALA A 1 170 ? 0.610 -13.931 3.014 1.00 92.25 170 ALA A C 1
ATOM 1283 O O . ALA A 1 170 ? -0.525 -14.297 2.725 1.00 92.25 170 ALA A O 1
ATOM 1284 N N . LEU A 1 171 ? 1.154 -12.826 2.485 1.00 93.38 171 LEU A N 1
ATOM 1285 C CA . LEU A 1 171 ? 0.429 -11.901 1.606 1.00 93.38 171 LEU A CA 1
ATOM 1286 C C . LEU A 1 171 ? 0.352 -12.325 0.133 1.00 93.38 171 LEU A C 1
ATOM 1288 O O . LEU A 1 171 ? -0.525 -11.863 -0.590 1.00 93.38 171 LEU A O 1
ATOM 1292 N N . ILE A 1 172 ? 1.296 -13.117 -0.374 1.00 93.44 172 ILE A N 1
ATOM 1293 C CA . ILE A 1 172 ? 1.287 -13.500 -1.800 1.00 93.44 172 ILE A CA 1
ATOM 1294 C C . ILE A 1 172 ? 1.246 -15.011 -2.028 1.00 93.44 172 ILE A C 1
ATOM 1296 O O . ILE A 1 172 ? 1.189 -15.438 -3.181 1.00 93.44 172 ILE A O 1
ATOM 1300 N N . GLY A 1 173 ? 1.230 -15.806 -0.952 1.00 91.00 173 GLY A N 1
ATOM 1301 C CA . GLY A 1 173 ? 0.989 -17.248 -0.976 1.00 91.00 173 GLY A CA 1
ATOM 1302 C C . GLY A 1 173 ? 1.864 -17.970 -1.996 1.00 91.00 173 GLY A C 1
ATOM 1303 O O . GLY A 1 173 ? 3.087 -17.849 -1.976 1.00 91.00 173 GLY A O 1
ATOM 1304 N N . ASP A 1 174 ? 1.226 -18.664 -2.936 1.00 89.38 174 ASP A N 1
ATOM 1305 C CA . ASP A 1 174 ? 1.894 -19.446 -3.985 1.00 89.38 174 ASP A CA 1
ATOM 1306 C C . ASP A 1 174 ? 2.742 -18.604 -4.954 1.00 89.38 174 ASP A C 1
ATOM 1308 O O . ASP A 1 174 ? 3.586 -19.139 -5.671 1.00 89.38 174 ASP A O 1
ATOM 1312 N N . SER A 1 175 ? 2.552 -17.279 -4.984 1.00 91.31 175 SER A N 1
ATOM 1313 C CA . SER A 1 175 ? 3.409 -16.369 -5.758 1.00 91.31 175 SER A CA 1
ATOM 1314 C C . SER A 1 175 ? 4.720 -16.027 -5.037 1.00 91.31 175 SER A C 1
ATOM 1316 O O . SER A 1 175 ? 5.568 -15.328 -5.599 1.00 91.31 175 SER A O 1
ATOM 1318 N N . PHE A 1 176 ? 4.902 -16.483 -3.794 1.00 97.19 176 PHE A N 1
ATOM 1319 C CA . PHE A 1 176 ? 6.117 -16.250 -3.027 1.00 97.19 176 PHE A CA 1
ATOM 1320 C C . PHE A 1 176 ? 7.280 -17.092 -3.565 1.00 97.19 176 PHE A C 1
ATOM 1322 O O . PHE A 1 176 ? 7.163 -18.293 -3.793 1.00 97.19 176 PHE A O 1
ATOM 1329 N N . SER A 1 177 ? 8.435 -16.453 -3.736 1.00 97.81 177 SER A N 1
ATOM 1330 C CA . SER A 1 177 ? 9.675 -17.087 -4.180 1.00 97.81 177 SER A CA 1
ATOM 1331 C C . SER A 1 177 ? 10.833 -16.526 -3.366 1.00 97.81 177 SER A C 1
ATOM 1333 O O . SER A 1 177 ? 11.028 -15.311 -3.348 1.00 97.81 177 SER A O 1
ATOM 1335 N N . GLU A 1 178 ? 11.608 -17.413 -2.739 1.00 97.88 178 GLU A N 1
ATOM 1336 C CA . GLU A 1 178 ? 12.821 -17.066 -1.983 1.00 97.88 178 GLU A CA 1
ATOM 1337 C C . GLU A 1 178 ? 13.799 -16.254 -2.839 1.00 97.88 178 GLU A C 1
ATOM 1339 O O . GLU A 1 178 ? 14.244 -15.176 -2.449 1.00 97.88 178 GLU A O 1
ATOM 1344 N N . ASP A 1 179 ? 14.065 -16.715 -4.064 1.00 97.62 179 ASP A N 1
ATOM 1345 C CA . ASP A 1 179 ? 14.967 -16.031 -4.991 1.00 97.62 179 ASP A CA 1
ATOM 1346 C C . ASP A 1 179 ? 14.484 -14.612 -5.310 1.00 97.62 179 ASP A C 1
ATOM 1348 O O . ASP A 1 179 ? 15.273 -13.666 -5.312 1.00 97.62 179 ASP A O 1
ATOM 1352 N N . ASN A 1 180 ? 13.180 -14.438 -5.559 1.00 97.44 180 ASN A N 1
ATOM 1353 C CA . ASN A 1 180 ? 12.608 -13.112 -5.792 1.00 97.44 180 ASN A CA 1
ATOM 1354 C C . ASN A 1 180 ? 12.703 -12.246 -4.534 1.00 97.44 180 ASN A C 1
ATOM 1356 O O . ASN A 1 180 ? 13.063 -11.078 -4.640 1.00 97.44 180 ASN A O 1
ATOM 1360 N N . PHE A 1 181 ? 12.412 -12.803 -3.360 1.00 98.19 181 PHE A N 1
ATOM 1361 C CA . PHE A 1 181 ? 12.482 -12.095 -2.086 1.00 98.19 181 PHE A CA 1
ATOM 1362 C C . PHE A 1 181 ? 13.889 -11.532 -1.839 1.00 98.19 181 PHE A C 1
ATOM 1364 O O . PHE A 1 181 ? 14.053 -10.320 -1.676 1.00 98.19 181 PHE A O 1
ATOM 1371 N N . TYR A 1 182 ? 14.922 -12.376 -1.914 1.00 97.31 182 TYR A N 1
ATOM 1372 C CA . TYR A 1 182 ? 16.309 -11.940 -1.739 1.00 97.31 182 TYR A CA 1
ATOM 1373 C C . TYR A 1 182 ? 16.786 -11.008 -2.856 1.00 97.31 182 TYR A C 1
ATOM 1375 O O . TYR A 1 182 ? 17.572 -10.095 -2.594 1.00 97.31 182 TYR A O 1
ATOM 1383 N N . GLN A 1 183 ? 16.284 -11.171 -4.083 1.00 95.94 183 GLN A N 1
ATOM 1384 C CA . GLN A 1 183 ? 16.566 -10.231 -5.163 1.00 95.94 183 GLN A CA 1
ATOM 1385 C C . GLN A 1 183 ? 16.025 -8.828 -4.842 1.00 95.94 183 GLN A C 1
ATOM 1387 O O . GLN A 1 183 ? 16.765 -7.854 -4.978 1.00 95.94 183 GLN A O 1
ATOM 1392 N N . ILE A 1 184 ? 14.782 -8.708 -4.360 1.00 96.50 184 ILE A N 1
ATOM 1393 C CA . ILE A 1 184 ? 14.214 -7.413 -3.955 1.00 96.50 184 ILE A CA 1
ATOM 1394 C C . ILE A 1 184 ? 14.969 -6.820 -2.757 1.00 96.50 184 ILE A C 1
ATOM 1396 O O . ILE A 1 184 ? 15.235 -5.619 -2.758 1.00 96.50 184 ILE A O 1
ATOM 1400 N N . LEU A 1 185 ? 15.381 -7.628 -1.772 1.00 96.19 185 LEU A N 1
ATOM 1401 C CA . LEU A 1 185 ? 16.234 -7.150 -0.670 1.00 96.19 185 LEU A CA 1
ATOM 1402 C C . LEU A 1 185 ? 17.577 -6.595 -1.169 1.00 96.19 185 LEU A C 1
ATOM 1404 O O . LEU A 1 185 ? 18.042 -5.558 -0.688 1.00 96.19 185 LEU A O 1
ATOM 1408 N N . GLY A 1 186 ? 18.191 -7.254 -2.156 1.00 94.06 186 GLY A N 1
ATOM 1409 C CA . GLY A 1 186 ? 19.409 -6.776 -2.806 1.00 94.06 186 GLY A CA 1
ATOM 1410 C C . GLY A 1 186 ? 19.206 -5.424 -3.493 1.00 94.06 186 GLY A C 1
ATOM 1411 O O . GLY A 1 186 ? 19.980 -4.493 -3.267 1.00 94.06 186 GLY A O 1
ATOM 1412 N N . GLU A 1 187 ? 18.132 -5.279 -4.271 1.00 92.94 187 GLU A N 1
ATOM 1413 C CA . GLU A 1 187 ? 17.788 -4.012 -4.931 1.00 92.94 187 GLU A CA 1
ATOM 1414 C C . GLU A 1 187 ? 17.456 -2.901 -3.917 1.00 92.94 187 GLU A C 1
ATOM 1416 O O . GLU A 1 187 ? 17.895 -1.760 -4.083 1.00 92.94 187 GLU A O 1
ATOM 1421 N N . ALA A 1 188 ? 16.761 -3.221 -2.821 1.00 94.38 188 ALA A N 1
ATOM 1422 C CA . ALA A 1 188 ? 16.496 -2.280 -1.734 1.00 94.38 188 ALA A CA 1
ATOM 1423 C C . ALA A 1 188 ? 17.791 -1.822 -1.046 1.00 94.38 188 ALA A C 1
ATOM 1425 O O . ALA A 1 188 ? 17.959 -0.631 -0.796 1.00 94.38 188 ALA A O 1
ATOM 1426 N N . THR A 1 189 ? 18.737 -2.735 -0.811 1.00 94.19 189 THR A N 1
ATOM 1427 C CA . THR A 1 189 ? 20.058 -2.422 -0.238 1.00 94.19 189 THR A CA 1
ATOM 1428 C C . THR A 1 189 ? 20.853 -1.483 -1.147 1.00 94.19 189 THR A C 1
ATOM 1430 O O . THR A 1 189 ? 21.394 -0.472 -0.689 1.00 94.19 189 THR A O 1
ATOM 1433 N N . LEU A 1 190 ? 20.878 -1.763 -2.454 1.00 91.88 190 LEU A N 1
ATOM 1434 C CA . LEU A 1 190 ? 21.528 -0.900 -3.441 1.00 91.88 190 LEU A CA 1
ATOM 1435 C C . LEU A 1 190 ? 20.881 0.488 -3.487 1.00 91.88 190 LEU A C 1
ATOM 1437 O O . LEU A 1 190 ? 21.596 1.492 -3.468 1.00 91.88 190 LEU A O 1
ATOM 1441 N N . LEU A 1 191 ? 19.549 0.564 -3.501 1.00 92.06 191 LEU A N 1
ATOM 1442 C CA . LEU A 1 191 ? 18.831 1.836 -3.491 1.00 92.06 191 LEU A CA 1
ATOM 1443 C C . LEU A 1 191 ? 19.079 2.618 -2.194 1.00 92.06 191 LEU A C 1
ATOM 1445 O O . LEU A 1 191 ? 19.304 3.828 -2.245 1.00 92.06 191 LEU A O 1
ATOM 1449 N N . ASN A 1 192 ? 19.104 1.933 -1.047 1.00 94.00 192 ASN A N 1
ATOM 1450 C CA . ASN A 1 192 ? 19.343 2.547 0.256 1.00 94.00 192 ASN A CA 1
ATOM 1451 C C . ASN A 1 192 ? 20.724 3.219 0.330 1.00 94.00 192 ASN A C 1
ATOM 1453 O O . ASN A 1 192 ? 20.838 4.333 0.838 1.00 94.00 192 ASN A O 1
ATOM 1457 N N . SER A 1 193 ? 21.756 2.619 -0.281 1.00 92.12 193 SER A N 1
ATOM 1458 C CA . SER A 1 193 ? 23.099 3.226 -0.369 1.00 92.12 193 SER A CA 1
ATOM 1459 C C . SER A 1 193 ? 23.125 4.587 -1.089 1.00 92.12 193 SER A C 1
ATOM 1461 O O . SER A 1 193 ? 24.106 5.321 -1.005 1.00 92.12 193 SER A O 1
ATOM 1463 N N . ARG A 1 194 ? 22.041 4.940 -1.796 1.00 89.94 194 ARG A N 1
ATOM 1464 C CA . ARG A 1 194 ? 21.864 6.189 -2.556 1.00 89.94 194 ARG A CA 1
ATOM 1465 C C . ARG A 1 194 ? 20.593 6.941 -2.159 1.00 89.94 194 ARG A C 1
ATOM 1467 O O . ARG A 1 194 ? 20.136 7.808 -2.908 1.00 89.94 194 ARG A O 1
ATOM 1474 N N . SER A 1 195 ? 20.022 6.606 -1.002 1.00 91.56 195 SER A N 1
ATOM 1475 C CA . SER A 1 195 ? 18.703 7.062 -0.556 1.00 91.56 195 SER A CA 1
ATOM 1476 C C . SER A 1 195 ? 18.574 8.588 -0.581 1.00 91.56 195 SER A C 1
ATOM 1478 O O . SER A 1 19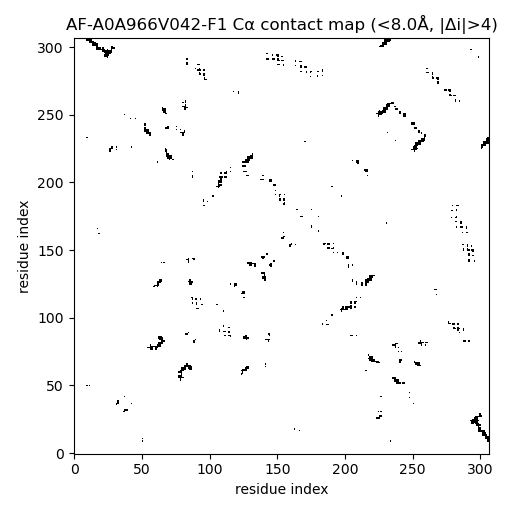5 ? 17.606 9.114 -1.126 1.00 91.56 195 SER A O 1
ATOM 1480 N N . GLU A 1 196 ? 19.593 9.311 -0.103 1.00 90.75 196 GLU A N 1
ATOM 1481 C CA . GLU A 1 196 ? 19.596 10.779 -0.083 1.00 90.75 196 GLU A CA 1
ATOM 1482 C C . GLU A 1 196 ? 19.426 11.383 -1.484 1.00 90.75 196 GLU A C 1
ATOM 1484 O O . GLU A 1 196 ? 18.548 12.219 -1.695 1.00 90.75 196 GLU A O 1
ATOM 1489 N N . LYS A 1 197 ? 20.215 10.922 -2.466 1.00 91.19 197 LYS A N 1
ATOM 1490 C CA . LYS A 1 197 ? 20.138 11.414 -3.850 1.00 91.19 197 LYS A CA 1
ATOM 1491 C C . LYS A 1 197 ? 18.801 11.042 -4.489 1.00 91.19 197 LYS A C 1
ATOM 1493 O O . LYS A 1 197 ? 18.155 11.895 -5.089 1.00 91.19 197 LYS A O 1
ATOM 1498 N N . TYR A 1 198 ? 18.393 9.781 -4.365 1.00 92.38 198 TYR A N 1
ATOM 1499 C CA . TYR A 1 198 ? 17.213 9.260 -5.054 1.00 92.38 198 TYR A CA 1
ATOM 1500 C C . TYR A 1 198 ? 15.900 9.866 -4.530 1.00 92.38 198 TYR A C 1
ATOM 1502 O O . TYR A 1 198 ? 15.002 10.172 -5.314 1.00 92.38 198 TYR A O 1
ATOM 1510 N N . PHE A 1 199 ? 15.792 10.091 -3.216 1.00 93.00 199 PHE A N 1
ATOM 1511 C CA . PHE A 1 199 ? 14.575 10.601 -2.575 1.00 93.00 199 PHE A CA 1
ATOM 1512 C C . PHE A 1 199 ? 14.568 12.115 -2.323 1.00 93.00 199 PHE A C 1
ATOM 1514 O O . PHE A 1 199 ? 13.594 12.617 -1.750 1.00 93.00 199 PHE A O 1
ATOM 1521 N N . LYS A 1 200 ? 15.605 12.850 -2.756 1.00 90.31 200 LYS A N 1
ATOM 1522 C CA . LYS A 1 200 ? 15.752 14.300 -2.533 1.00 90.31 200 LYS A CA 1
ATOM 1523 C C . LYS A 1 200 ? 14.497 15.094 -2.907 1.00 90.31 200 LYS A C 1
ATOM 1525 O O . LYS A 1 200 ? 14.048 15.928 -2.131 1.00 90.31 200 LYS A O 1
ATOM 1530 N N . ASN A 1 201 ? 13.910 14.785 -4.062 1.00 88.19 201 ASN A N 1
ATOM 1531 C CA . ASN A 1 201 ? 12.745 15.484 -4.612 1.00 88.19 201 ASN A CA 1
ATOM 1532 C C . ASN A 1 201 ? 11.455 14.655 -4.516 1.00 88.19 201 ASN A C 1
ATOM 1534 O O . ASN A 1 201 ? 10.538 14.854 -5.307 1.00 88.19 201 ASN A O 1
ATOM 1538 N N . ARG A 1 202 ? 11.371 13.683 -3.593 1.00 90.50 202 ARG A N 1
ATOM 1539 C CA . ARG A 1 202 ? 10.259 12.713 -3.590 1.00 90.50 202 ARG A CA 1
ATOM 1540 C C . ARG A 1 202 ? 8.873 13.351 -3.472 1.00 90.50 202 ARG A C 1
ATOM 1542 O O . ARG A 1 202 ? 7.921 12.820 -4.028 1.00 90.50 202 ARG A O 1
ATOM 1549 N N . LEU A 1 203 ? 8.771 14.482 -2.774 1.00 87.69 203 LEU A N 1
ATOM 1550 C CA . LEU A 1 203 ? 7.507 15.187 -2.544 1.00 87.69 203 LEU A CA 1
ATOM 1551 C C . LEU A 1 203 ? 6.911 15.722 -3.856 1.00 87.69 203 LEU A C 1
ATOM 1553 O O . LEU A 1 203 ? 5.697 15.676 -4.039 1.00 87.69 203 LEU A O 1
ATOM 1557 N N . ASN A 1 204 ? 7.768 16.073 -4.823 1.00 90.75 204 ASN A N 1
ATOM 1558 C CA . ASN A 1 204 ? 7.358 16.530 -6.152 1.00 90.75 204 ASN A CA 1
ATOM 1559 C C . ASN A 1 204 ? 6.580 15.450 -6.924 1.00 90.75 204 ASN A C 1
ATOM 1561 O O . ASN A 1 204 ? 5.907 15.764 -7.901 1.00 90.75 204 ASN A O 1
ATOM 1565 N N . ALA A 1 205 ? 6.647 14.175 -6.516 1.00 90.44 205 ALA A N 1
ATOM 1566 C CA . ALA A 1 205 ? 5.859 13.111 -7.133 1.00 90.44 205 ALA A CA 1
ATOM 1567 C C . ALA A 1 205 ? 4.344 13.359 -7.014 1.00 90.44 205 ALA A C 1
ATOM 1569 O O . ALA A 1 205 ? 3.601 12.999 -7.928 1.00 90.44 205 ALA A O 1
ATOM 1570 N N . VAL A 1 206 ? 3.885 13.982 -5.920 1.00 90.44 206 VAL A N 1
ATOM 1571 C CA . VAL A 1 206 ? 2.467 14.339 -5.743 1.00 90.44 206 VAL A CA 1
ATOM 1572 C C . VAL A 1 206 ? 2.088 15.505 -6.652 1.00 90.44 206 VAL A C 1
ATOM 1574 O O . VAL A 1 206 ? 1.052 15.444 -7.309 1.00 90.44 206 VAL A O 1
ATOM 1577 N N . ASP A 1 207 ? 2.958 16.508 -6.778 1.00 89.50 207 ASP A N 1
ATOM 1578 C CA . ASP A 1 207 ? 2.740 17.648 -7.679 1.00 89.50 207 ASP A CA 1
ATOM 1579 C C . ASP A 1 207 ? 2.675 17.198 -9.149 1.00 89.50 207 ASP A C 1
ATOM 1581 O O . ASP A 1 207 ? 1.849 17.671 -9.930 1.00 89.50 207 ASP A O 1
ATOM 1585 N N . VAL A 1 208 ? 3.523 16.236 -9.533 1.00 88.81 208 VAL A N 1
ATOM 1586 C CA . VAL A 1 208 ? 3.479 15.604 -10.859 1.00 88.81 208 VAL A CA 1
ATOM 1587 C C . VAL A 1 208 ? 2.149 14.886 -11.072 1.00 88.81 208 VAL A C 1
ATOM 1589 O O . VAL A 1 208 ? 1.532 15.050 -12.122 1.00 88.81 208 VAL A O 1
ATOM 1592 N N . LEU A 1 209 ? 1.685 14.112 -10.088 1.00 91.50 209 LEU A N 1
ATOM 1593 C CA . LEU A 1 209 ? 0.400 13.419 -10.168 1.00 91.50 209 LEU A CA 1
ATOM 1594 C C . LEU A 1 209 ? -0.760 14.400 -10.369 1.00 91.50 209 LEU A C 1
ATOM 1596 O O . LEU A 1 209 ? -1.563 14.202 -11.276 1.00 91.50 209 LEU A O 1
ATOM 1600 N N . GLU A 1 210 ? -0.801 15.472 -9.585 1.00 89.94 210 GLU A N 1
ATOM 1601 C CA . GLU A 1 210 ? -1.827 16.513 -9.672 1.00 89.94 210 GLU A CA 1
ATOM 1602 C C . GLU A 1 210 ? -1.845 17.213 -11.040 1.00 89.94 210 GLU A C 1
ATOM 1604 O O . GLU A 1 210 ? -2.908 17.488 -11.604 1.00 89.94 210 GLU A O 1
ATOM 1609 N N . LYS A 1 211 ? -0.661 17.453 -11.615 1.00 89.50 211 LYS A N 1
ATOM 1610 C CA . LYS A 1 211 ? -0.511 18.058 -12.941 1.00 89.50 211 LYS A CA 1
ATOM 1611 C C . LYS A 1 211 ? -0.967 17.129 -14.071 1.00 89.50 211 LYS A C 1
ATOM 1613 O O . LYS A 1 211 ? -1.653 17.579 -14.990 1.00 89.50 211 LYS A O 1
ATOM 1618 N N . GLU A 1 212 ? -0.568 15.860 -14.029 1.00 86.12 212 GLU A N 1
ATOM 1619 C CA . GLU A 1 212 ? -0.814 14.886 -15.103 1.00 86.12 212 GLU A CA 1
ATOM 1620 C C . GLU A 1 212 ? -2.225 14.270 -15.039 1.00 86.12 212 GLU A C 1
ATOM 1622 O O . GLU A 1 212 ? -2.755 13.808 -16.053 1.00 86.12 212 GLU A O 1
ATOM 1627 N N . ALA A 1 213 ? -2.864 14.278 -13.866 1.00 84.81 213 ALA A N 1
ATOM 1628 C CA . ALA A 1 213 ? -4.207 13.753 -13.652 1.00 84.81 213 ALA A CA 1
ATOM 1629 C C . ALA A 1 213 ? -5.048 14.731 -12.814 1.00 84.81 213 ALA A C 1
ATOM 1631 O O . ALA A 1 213 ? -5.038 14.712 -11.592 1.00 84.81 213 ALA A O 1
ATOM 1632 N N . LYS A 1 214 ? -5.844 15.585 -13.467 1.00 82.69 214 LYS A N 1
ATOM 1633 C CA . LYS A 1 214 ? -6.740 16.507 -12.744 1.00 82.69 214 LYS A CA 1
ATOM 1634 C C . LYS A 1 214 ? -7.692 15.748 -11.813 1.00 82.69 214 LYS A C 1
ATOM 1636 O O . LYS A 1 214 ? -8.234 14.713 -12.202 1.00 82.69 214 LYS A O 1
ATOM 1641 N N . ASN A 1 215 ? -7.933 16.309 -10.627 1.00 84.62 215 ASN A N 1
ATOM 1642 C CA . ASN A 1 215 ? -8.783 15.737 -9.573 1.00 84.62 215 ASN A CA 1
ATOM 1643 C C . ASN A 1 215 ? -8.300 14.358 -9.074 1.00 84.62 215 ASN A C 1
ATOM 1645 O O . ASN A 1 215 ? -9.102 13.526 -8.656 1.00 84.62 215 ASN A O 1
ATOM 1649 N N . SER A 1 216 ? -6.991 14.091 -9.143 1.00 89.44 216 SER A N 1
ATOM 1650 C CA . SER A 1 216 ? -6.386 12.843 -8.660 1.00 89.44 216 SER A CA 1
ATOM 1651 C C . SER A 1 216 ? -5.950 12.873 -7.198 1.00 89.44 216 SER A C 1
ATOM 1653 O O . SER A 1 216 ? -5.521 11.842 -6.683 1.00 89.44 216 SER A O 1
ATOM 1655 N N . ILE A 1 217 ? -5.973 14.044 -6.562 1.00 92.62 217 ILE A N 1
ATOM 1656 C CA . ILE A 1 217 ? -5.493 14.251 -5.197 1.00 92.62 217 ILE A CA 1
ATOM 1657 C C . ILE A 1 217 ? -6.692 14.482 -4.286 1.00 92.62 217 ILE A C 1
ATOM 1659 O O . ILE A 1 217 ? -7.418 15.457 -4.459 1.00 92.62 217 ILE A O 1
ATOM 1663 N N . ALA A 1 218 ? -6.875 13.575 -3.332 1.00 92.88 218 ALA A N 1
ATOM 1664 C CA . ALA A 1 218 ? -7.779 13.758 -2.204 1.00 92.88 218 ALA A CA 1
ATOM 1665 C C . ALA A 1 218 ? -7.105 14.587 -1.096 1.00 92.88 218 ALA A C 1
ATOM 1667 O O . ALA A 1 218 ? -5.874 14.585 -0.979 1.00 92.88 218 ALA A O 1
ATOM 1668 N N . THR A 1 219 ? -7.894 15.239 -0.246 1.00 93.56 219 THR A N 1
ATOM 1669 C CA . THR A 1 219 ? -7.389 15.961 0.934 1.00 93.56 219 THR A CA 1
ATOM 1670 C C . THR A 1 219 ? -7.903 15.287 2.195 1.00 93.56 219 THR A C 1
ATOM 1672 O O . THR A 1 219 ? -9.049 15.484 2.592 1.00 93.56 219 THR A O 1
ATOM 1675 N N . LEU A 1 220 ? -7.055 14.476 2.829 1.00 93.69 220 LEU A N 1
ATOM 1676 C CA . LEU A 1 220 ? -7.437 13.766 4.047 1.00 93.69 220 LEU A CA 1
ATOM 1677 C C . LEU A 1 220 ? -7.421 14.698 5.258 1.00 93.69 220 LEU A C 1
ATOM 1679 O O . LEU A 1 220 ? -6.620 15.634 5.334 1.00 93.69 220 LEU A O 1
ATOM 1683 N N . THR A 1 221 ? -8.293 14.412 6.220 1.00 91.38 221 THR A N 1
ATOM 1684 C CA . THR A 1 221 ? -8.421 15.202 7.448 1.00 91.38 221 THR A CA 1
ATOM 1685 C C . THR A 1 221 ? -8.318 14.344 8.703 1.00 91.38 221 THR A C 1
ATOM 1687 O O . THR A 1 221 ? -8.726 13.181 8.720 1.00 91.38 221 THR A O 1
ATOM 1690 N N . GLY A 1 222 ? -7.793 14.945 9.772 1.00 91.00 222 GLY A N 1
ATOM 1691 C CA . GLY A 1 222 ? -7.709 14.331 11.093 1.00 91.00 222 GLY A CA 1
ATOM 1692 C C . GLY A 1 222 ? -6.432 13.525 11.331 1.00 91.00 222 GLY A C 1
ATOM 1693 O O . GLY A 1 222 ? -5.470 13.572 10.562 1.00 91.00 222 GLY A O 1
ATOM 1694 N N . GLU A 1 223 ? -6.441 12.789 12.440 1.00 92.06 223 GLU A N 1
ATOM 1695 C CA . GLU A 1 223 ? -5.298 12.024 12.943 1.00 92.06 223 GLU A CA 1
ATOM 1696 C C . GLU A 1 223 ? -5.374 10.553 12.528 1.00 92.06 223 GLU A C 1
ATOM 1698 O O . GLU A 1 223 ? -6.463 10.008 12.342 1.00 92.06 223 GLU A O 1
ATOM 1703 N N . HIS A 1 224 ? -4.215 9.905 12.443 1.00 95.12 224 HIS A N 1
ATOM 1704 C CA . HIS A 1 224 ? -4.108 8.461 12.234 1.00 95.12 224 HIS A CA 1
ATOM 1705 C C . HIS A 1 224 ? -4.576 7.680 13.466 1.00 95.12 224 HIS A C 1
ATOM 1707 O O . HIS A 1 224 ? -4.095 7.916 14.580 1.00 95.12 224 HIS A O 1
ATOM 1713 N N . ARG A 1 225 ? -5.511 6.751 13.263 1.00 96.56 225 ARG A N 1
ATOM 1714 C CA . ARG A 1 225 ? -6.148 5.916 14.295 1.00 96.56 225 ARG A CA 1
ATOM 1715 C C . ARG A 1 225 ? -6.419 4.493 13.811 1.00 96.56 225 ARG A C 1
ATOM 1717 O O . ARG A 1 225 ? -7.447 3.894 14.126 1.00 96.56 225 ARG A O 1
ATOM 1724 N N . GLU A 1 226 ? -5.524 3.970 12.979 1.00 97.94 226 GLU A N 1
ATOM 1725 C CA . GLU A 1 226 ? -5.681 2.656 12.371 1.00 97.94 226 GLU A CA 1
ATOM 1726 C C . GLU A 1 226 ? -5.427 1.528 13.379 1.00 97.94 226 GLU A C 1
ATOM 1728 O O . GLU A 1 226 ? -4.317 1.355 13.892 1.00 97.94 226 GLU A O 1
ATOM 1733 N N . CYS A 1 227 ? -6.469 0.733 13.631 1.00 97.25 227 CYS A N 1
ATOM 1734 C CA . CYS A 1 227 ? -6.427 -0.416 14.540 1.00 97.25 227 CYS A CA 1
ATOM 1735 C C . CYS A 1 227 ? -6.265 -1.750 13.793 1.00 97.25 227 CYS A C 1
ATOM 1737 O O . CYS A 1 227 ? -5.746 -2.719 14.348 1.00 97.25 227 CYS A O 1
ATOM 1739 N N . LEU A 1 228 ? -6.709 -1.809 12.533 1.00 97.62 228 LEU A N 1
ATOM 1740 C CA . LEU A 1 228 ? -6.676 -3.012 11.702 1.00 97.62 228 LEU A CA 1
ATOM 1741 C C . LEU A 1 228 ? -5.923 -2.757 10.396 1.00 97.62 228 LEU A C 1
ATOM 1743 O O . LEU A 1 228 ? -5.929 -1.648 9.856 1.00 97.62 228 LEU A O 1
ATOM 1747 N N . VAL A 1 229 ? -5.353 -3.827 9.852 1.00 98.31 229 VAL A N 1
ATOM 1748 C CA . VAL A 1 229 ? -4.907 -3.918 8.463 1.00 98.31 229 VAL A CA 1
ATOM 1749 C C . VAL A 1 229 ? -5.721 -5.000 7.775 1.00 98.31 229 VAL A C 1
ATOM 1751 O O . VAL A 1 229 ? -5.767 -6.130 8.256 1.00 98.31 229 VAL A O 1
ATOM 1754 N N . VAL A 1 230 ? -6.333 -4.686 6.636 1.00 98.50 230 VAL A N 1
ATOM 1755 C CA . VAL A 1 230 ? -7.020 -5.687 5.813 1.00 98.50 230 VAL A CA 1
ATOM 1756 C C . VAL A 1 230 ? -6.309 -5.841 4.480 1.00 98.50 230 VAL A C 1
ATOM 1758 O O . VAL A 1 230 ? -6.151 -4.881 3.732 1.00 98.50 230 VAL A O 1
ATOM 1761 N N . ALA A 1 231 ? -5.894 -7.065 4.175 1.00 98.19 231 ALA A N 1
ATOM 1762 C CA . ALA A 1 231 ? -5.446 -7.471 2.854 1.00 98.19 231 ALA A CA 1
ATOM 1763 C C . ALA A 1 231 ? -6.646 -8.031 2.076 1.00 98.19 231 ALA A C 1
ATOM 1765 O O . ALA A 1 231 ? -7.109 -9.144 2.335 1.00 98.19 231 ALA A O 1
ATOM 1766 N N . ASN A 1 232 ? -7.174 -7.239 1.145 1.00 98.25 232 ASN A N 1
ATOM 1767 C CA . ASN A 1 232 ? -8.335 -7.587 0.337 1.00 98.25 232 ASN A CA 1
ATOM 1768 C C . ASN A 1 232 ? -7.925 -8.236 -0.999 1.00 98.25 232 ASN A C 1
ATOM 1770 O O . ASN A 1 232 ? -7.333 -7.590 -1.868 1.00 98.25 232 ASN A O 1
ATOM 1774 N N . TYR A 1 233 ? -8.281 -9.509 -1.181 1.00 97.38 233 TYR A N 1
ATOM 1775 C CA . TYR A 1 233 ? -8.026 -10.302 -2.391 1.00 97.38 233 TYR A CA 1
ATOM 1776 C C . TYR A 1 233 ? -9.245 -10.422 -3.305 1.00 97.38 233 TYR A C 1
ATOM 1778 O O . TYR A 1 233 ? -9.090 -10.826 -4.457 1.00 97.38 233 TYR A O 1
ATOM 1786 N N . VAL A 1 234 ? -10.437 -10.041 -2.840 1.00 97.56 234 VAL A N 1
ATOM 1787 C CA . VAL A 1 234 ? -11.655 -10.114 -3.653 1.00 97.56 234 VAL A CA 1
ATOM 1788 C C . VAL A 1 234 ? -11.581 -9.062 -4.766 1.00 97.56 234 VAL A C 1
ATOM 1790 O O . VAL A 1 234 ? -11.511 -7.860 -4.482 1.00 97.56 234 VAL A O 1
ATOM 1793 N N . PRO A 1 235 ? -11.609 -9.473 -6.044 1.00 97.12 235 PRO A N 1
ATOM 1794 C CA . PRO A 1 235 ? -11.428 -8.553 -7.154 1.00 97.12 235 PRO A CA 1
ATOM 1795 C C . PRO A 1 235 ? -12.516 -7.483 -7.240 1.00 97.12 235 PRO A C 1
ATOM 1797 O O . PRO A 1 235 ? -13.699 -7.742 -7.036 1.00 97.12 235 PRO A O 1
ATOM 1800 N N . SER A 1 236 ? -12.125 -6.287 -7.686 1.00 96.50 236 SER A N 1
ATOM 1801 C CA . SER A 1 236 ? -13.045 -5.173 -7.968 1.00 96.50 236 SER A CA 1
ATOM 1802 C C . SER A 1 236 ? -13.877 -4.704 -6.771 1.00 96.50 236 SER A C 1
ATOM 1804 O O . SER A 1 236 ? -14.928 -4.094 -6.972 1.00 96.50 236 SER A O 1
ATOM 1806 N N . THR A 1 237 ? -13.411 -4.932 -5.544 1.00 97.50 237 THR A N 1
ATOM 1807 C CA . THR A 1 237 ? -13.997 -4.352 -4.329 1.00 97.50 237 THR A CA 1
ATOM 1808 C C . THR A 1 237 ? -12.966 -3.542 -3.552 1.00 97.50 237 THR A C 1
ATOM 1810 O O . THR A 1 237 ? -11.767 -3.756 -3.710 1.00 97.50 237 THR A O 1
ATOM 1813 N N . THR A 1 238 ? -13.427 -2.606 -2.727 1.00 97.62 238 THR A N 1
ATOM 1814 C CA . THR A 1 238 ? -12.589 -1.765 -1.860 1.00 97.62 238 THR A CA 1
ATOM 1815 C C . THR A 1 238 ? -13.365 -1.368 -0.605 1.00 97.62 238 THR A C 1
ATOM 1817 O O . THR A 1 238 ? -14.586 -1.534 -0.570 1.00 97.62 238 THR A O 1
ATOM 1820 N N . LEU A 1 239 ? -12.674 -0.864 0.415 1.00 96.19 239 LEU A N 1
ATOM 1821 C CA . LEU A 1 239 ? -13.284 -0.437 1.671 1.00 96.19 239 LEU A CA 1
ATOM 1822 C C . LEU A 1 239 ? -13.878 0.976 1.541 1.00 96.19 239 LEU A C 1
ATOM 1824 O O . LEU A 1 239 ? -13.230 1.889 1.028 1.00 96.19 239 LEU A O 1
ATOM 1828 N N . ALA A 1 240 ? -15.105 1.158 2.028 1.00 94.50 240 ALA A N 1
ATOM 1829 C CA . ALA A 1 240 ? -15.740 2.459 2.207 1.00 94.50 240 ALA A CA 1
ATOM 1830 C C . ALA A 1 240 ? -15.472 2.993 3.624 1.00 94.50 240 ALA A C 1
ATOM 1832 O O . ALA A 1 240 ? -16.279 2.803 4.538 1.00 94.50 240 ALA A O 1
ATOM 1833 N N . GLU A 1 241 ? -14.331 3.662 3.814 1.00 91.06 241 GLU A N 1
ATOM 1834 C CA . GLU A 1 241 ? -13.839 4.080 5.133 1.00 91.06 241 GLU A CA 1
ATOM 1835 C C . GLU A 1 241 ? -14.802 5.046 5.821 1.00 91.06 241 GLU A C 1
ATOM 1837 O O . GLU A 1 241 ? -15.047 4.901 7.009 1.00 91.06 241 GLU A O 1
ATOM 1842 N N . ASN A 1 242 ? -15.425 5.978 5.094 1.00 88.00 242 ASN A N 1
ATOM 1843 C CA . ASN A 1 242 ? -16.327 6.977 5.691 1.00 88.00 242 ASN A CA 1
ATOM 1844 C C . ASN A 1 242 ? -17.494 6.335 6.456 1.00 88.00 242 ASN A C 1
ATOM 1846 O O . ASN A 1 242 ? -17.864 6.804 7.533 1.00 88.00 242 ASN A O 1
ATOM 1850 N N . ASN A 1 243 ? -18.059 5.253 5.913 1.00 89.38 243 ASN A N 1
ATOM 1851 C CA . ASN A 1 243 ? -19.163 4.535 6.549 1.00 89.38 243 ASN A CA 1
ATOM 1852 C C . ASN A 1 243 ? -18.676 3.792 7.798 1.00 89.38 243 ASN A C 1
ATOM 1854 O O . ASN A 1 243 ? -19.336 3.822 8.832 1.00 89.38 243 ASN A O 1
ATOM 1858 N N . LEU A 1 244 ? -17.491 3.183 7.717 1.00 93.62 244 LEU A N 1
ATOM 1859 C CA . LEU A 1 244 ? -16.855 2.504 8.842 1.00 93.62 244 LEU A CA 1
ATOM 1860 C C . LEU A 1 244 ? -16.532 3.486 9.973 1.00 93.62 244 LEU A C 1
ATOM 1862 O O . LEU A 1 244 ? -16.892 3.235 11.118 1.00 93.62 244 LEU A O 1
ATOM 1866 N N . LEU A 1 245 ? -15.918 4.626 9.650 1.00 92.50 245 LEU A N 1
ATOM 1867 C CA . LEU A 1 245 ? -15.545 5.656 10.620 1.00 92.50 245 LEU A CA 1
ATOM 1868 C C . LEU A 1 245 ? -16.752 6.195 11.376 1.00 92.50 245 LEU A C 1
ATOM 1870 O O . LEU A 1 245 ? -16.661 6.445 12.575 1.00 92.50 245 LEU A O 1
ATOM 1874 N N . LYS A 1 246 ? -17.878 6.369 10.681 1.00 90.88 246 LYS A N 1
ATOM 1875 C CA . LYS A 1 246 ? -19.122 6.838 11.288 1.00 90.88 246 LYS A CA 1
ATOM 1876 C C . LYS A 1 246 ? -19.696 5.818 12.271 1.00 90.88 246 LYS A C 1
ATOM 1878 O O . LYS A 1 246 ? -20.129 6.203 13.352 1.00 90.88 246 LYS A O 1
ATOM 1883 N N . ASP A 1 247 ? -19.698 4.544 11.898 1.00 94.88 247 ASP A N 1
ATOM 1884 C CA . ASP A 1 247 ? -20.307 3.478 12.695 1.00 94.88 247 ASP A CA 1
ATOM 1885 C C . ASP A 1 247 ? -19.425 3.016 13.869 1.00 94.88 247 ASP A C 1
ATOM 1887 O O . ASP A 1 247 ? -19.943 2.475 14.843 1.00 94.88 247 ASP A O 1
ATOM 1891 N N . TYR A 1 248 ? -18.107 3.220 13.779 1.00 95.50 248 TYR A N 1
ATOM 1892 C CA . TYR A 1 248 ? -17.120 2.805 14.783 1.00 95.50 248 TYR A CA 1
ATOM 1893 C C . TYR A 1 248 ? -16.349 3.990 15.382 1.00 95.50 248 TYR A C 1
ATOM 1895 O O . TYR A 1 248 ? -15.170 3.868 15.701 1.00 95.50 248 TYR A O 1
ATOM 1903 N N . GLU A 1 249 ? -17.010 5.138 15.538 1.00 92.00 249 GLU A N 1
ATOM 1904 C CA . GLU A 1 249 ? -16.523 6.292 16.319 1.00 92.00 249 GLU A CA 1
ATOM 1905 C C . GLU A 1 249 ? -15.091 6.752 15.966 1.00 92.00 249 GLU A C 1
ATOM 1907 O O . GLU A 1 249 ? -14.305 7.188 16.808 1.00 92.00 249 GLU A O 1
ATOM 1912 N N . GLY A 1 250 ? -14.745 6.682 14.680 1.00 92.50 250 GLY A N 1
ATOM 1913 C CA . GLY A 1 250 ? -13.451 7.111 14.159 1.00 92.50 250 GLY A CA 1
ATOM 1914 C C . GLY A 1 250 ? -12.324 6.080 14.261 1.00 92.50 250 GLY A C 1
ATOM 1915 O O . GLY A 1 250 ? -11.179 6.453 14.002 1.00 92.50 250 GLY A O 1
ATOM 1916 N N . VAL A 1 251 ? -12.605 4.816 14.605 1.00 95.88 251 VAL A N 1
ATOM 1917 C CA . VAL A 1 251 ? -11.656 3.703 14.416 1.00 95.88 251 VAL A CA 1
ATOM 1918 C C . VAL A 1 251 ? -11.340 3.563 12.930 1.00 95.88 251 VAL A C 1
ATOM 1920 O O . VAL A 1 251 ? -12.247 3.455 12.107 1.00 95.88 251 VAL A O 1
ATOM 1923 N N . GLN A 1 252 ? -10.054 3.552 12.581 1.00 97.56 252 GLN A N 1
ATOM 1924 C CA . GLN A 1 252 ? -9.609 3.496 11.190 1.00 97.56 252 GLN A CA 1
ATOM 1925 C C . GLN A 1 252 ? -9.048 2.114 10.828 1.00 97.56 252 GLN A C 1
ATOM 1927 O O . GLN A 1 252 ? -8.663 1.314 11.689 1.00 97.56 252 GLN A O 1
ATOM 1932 N N . VAL A 1 253 ? -8.970 1.844 9.525 1.00 97.75 253 VAL A N 1
ATOM 1933 C CA . VAL A 1 253 ? -8.436 0.601 8.963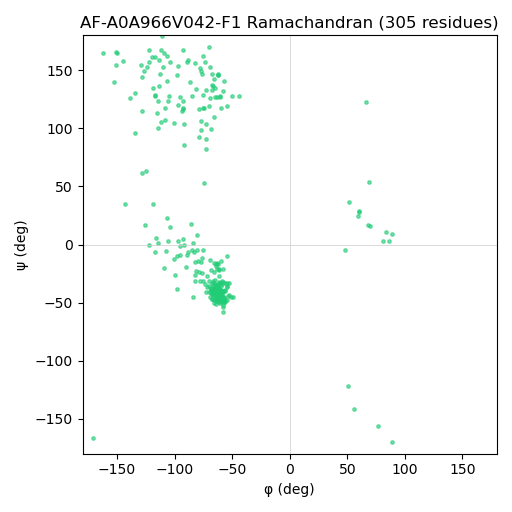 1.00 97.75 253 VAL A CA 1
ATOM 1934 C C . VAL A 1 253 ? -7.500 0.937 7.813 1.00 97.75 253 VAL A C 1
ATOM 1936 O O . VAL A 1 253 ? -7.891 1.655 6.897 1.00 97.75 253 VAL A O 1
ATOM 1939 N N . PHE A 1 254 ? -6.299 0.360 7.815 1.00 98.38 254 PHE A N 1
ATOM 1940 C CA . PHE A 1 254 ? -5.481 0.317 6.609 1.00 98.38 254 PHE A CA 1
ATOM 1941 C C . PHE A 1 254 ? -6.017 -0.775 5.679 1.00 98.38 254 PHE A C 1
ATOM 1943 O O . PHE A 1 254 ? -5.810 -1.962 5.937 1.00 98.38 254 PHE A O 1
ATOM 1950 N N . ASN A 1 255 ? -6.689 -0.409 4.588 1.00 98.19 255 ASN A N 1
ATOM 1951 C CA . ASN A 1 255 ? -7.133 -1.381 3.585 1.00 98.19 255 ASN A CA 1
ATOM 1952 C C . ASN A 1 255 ? -6.152 -1.446 2.413 1.00 98.19 255 ASN A C 1
ATOM 1954 O O . ASN A 1 255 ? -5.936 -0.461 1.711 1.00 98.19 255 ASN A O 1
ATOM 1958 N N . TYR A 1 256 ? -5.587 -2.626 2.173 1.00 98.44 256 TYR A N 1
ATOM 1959 C CA . TYR A 1 256 ? -4.765 -2.917 1.010 1.00 98.44 256 TYR A CA 1
ATOM 1960 C C . TYR A 1 256 ? -5.514 -3.845 0.054 1.00 98.44 256 TYR A C 1
ATOM 1962 O O . TYR A 1 256 ? -5.616 -5.048 0.285 1.00 98.44 256 TYR A O 1
ATOM 1970 N N . ASP A 1 257 ? -5.963 -3.300 -1.076 1.00 98.31 257 ASP A N 1
ATOM 1971 C CA . ASP A 1 257 ? -6.524 -4.074 -2.181 1.00 98.31 257 ASP A CA 1
ATOM 1972 C C . ASP A 1 257 ? -5.404 -4.838 -2.911 1.00 98.31 257 ASP A C 1
ATOM 1974 O O . ASP A 1 257 ? -4.877 -4.408 -3.942 1.00 98.31 257 ASP A O 1
ATOM 1978 N N . VAL A 1 258 ? -5.011 -5.994 -2.371 1.00 97.56 258 VAL A N 1
ATOM 1979 C CA . VAL A 1 258 ? -3.961 -6.861 -2.930 1.00 97.56 258 VAL A CA 1
ATOM 1980 C C . VAL A 1 258 ? -4.307 -7.290 -4.352 1.00 97.56 258 VAL A C 1
ATOM 1982 O O . VAL A 1 258 ? -3.443 -7.249 -5.234 1.00 97.56 258 VAL A O 1
ATOM 1985 N N . TRP A 1 259 ? -5.584 -7.595 -4.613 1.00 97.38 259 TRP A N 1
ATOM 1986 C CA . TRP A 1 259 ? -6.078 -7.929 -5.954 1.00 97.38 259 TRP A CA 1
ATOM 1987 C C . TRP A 1 259 ? -5.711 -6.859 -6.988 1.00 97.38 259 TRP A C 1
ATOM 1989 O O . TRP A 1 259 ? -5.440 -7.175 -8.147 1.00 97.38 259 TRP A O 1
ATOM 1999 N N . ARG A 1 260 ? -5.648 -5.585 -6.577 1.00 97.00 260 ARG A N 1
ATOM 2000 C CA . ARG A 1 260 ? -5.293 -4.478 -7.462 1.00 97.00 260 ARG A CA 1
ATOM 2001 C C . ARG A 1 260 ? -3.814 -4.493 -7.827 1.00 97.00 260 ARG A C 1
ATOM 2003 O O . ARG A 1 260 ? -3.472 -4.163 -8.960 1.00 97.00 260 ARG A O 1
ATOM 2010 N N . SER A 1 261 ? -2.931 -4.873 -6.906 1.00 96.44 261 SER A N 1
ATOM 2011 C CA . SER A 1 261 ? -1.508 -5.051 -7.220 1.00 96.44 261 SER A CA 1
ATOM 2012 C C . SER A 1 261 ? -1.289 -6.215 -8.193 1.00 96.44 261 SER A C 1
ATOM 2014 O O . SER A 1 261 ? -0.456 -6.088 -9.090 1.00 96.44 261 SER A O 1
ATOM 2016 N N . LEU A 1 262 ? -2.063 -7.299 -8.067 1.00 96.00 262 LEU A N 1
ATOM 2017 C CA . LEU A 1 262 ? -2.033 -8.432 -9.002 1.00 96.00 262 LEU A CA 1
ATOM 2018 C C . LEU A 1 262 ? -2.537 -8.022 -10.400 1.00 96.00 262 LEU A C 1
ATOM 2020 O O . LEU A 1 262 ? -1.814 -8.191 -11.381 1.00 96.00 262 LEU A O 1
ATOM 2024 N N . ASP A 1 263 ? -3.706 -7.373 -10.480 1.00 96.12 263 ASP A N 1
ATOM 2025 C CA . ASP A 1 263 ? -4.270 -6.815 -11.725 1.00 96.12 263 ASP A CA 1
ATOM 2026 C C . ASP A 1 263 ? -3.307 -5.827 -12.403 1.00 96.12 263 ASP A C 1
ATOM 2028 O O . ASP A 1 263 ? -3.143 -5.814 -13.626 1.00 96.12 263 ASP A O 1
ATOM 2032 N N . LEU A 1 264 ? -2.634 -4.990 -11.609 1.00 96.06 264 LEU A N 1
ATOM 2033 C CA . LEU A 1 264 ? -1.644 -4.054 -12.121 1.00 96.06 264 LEU A CA 1
ATOM 2034 C C . LEU A 1 264 ? -0.418 -4.778 -12.693 1.00 96.06 264 LEU A C 1
ATOM 2036 O O . LEU A 1 264 ? 0.067 -4.384 -13.754 1.00 96.06 264 LEU A O 1
ATOM 2040 N N . ALA A 1 265 ? 0.066 -5.833 -12.033 1.00 95.75 265 ALA A N 1
ATOM 2041 C CA . ALA A 1 265 ? 1.186 -6.631 -12.524 1.00 95.75 265 ALA A CA 1
ATOM 2042 C C . ALA A 1 265 ? 0.870 -7.250 -13.897 1.00 95.75 265 ALA A C 1
ATOM 2044 O O . ALA A 1 265 ? 1.682 -7.151 -14.817 1.00 95.75 265 ALA A O 1
ATOM 2045 N N . ASP A 1 266 ? -0.334 -7.806 -14.065 1.00 95.69 266 ASP A N 1
ATOM 2046 C CA . ASP A 1 266 ? -0.806 -8.354 -15.343 1.00 95.69 266 ASP A CA 1
ATOM 2047 C C . ASP A 1 266 ? -0.844 -7.311 -16.464 1.00 95.69 266 ASP A C 1
ATOM 2049 O O . ASP A 1 266 ? -0.427 -7.575 -17.593 1.00 95.69 266 ASP A O 1
ATOM 2053 N N . LYS A 1 267 ? -1.304 -6.096 -16.155 1.00 95.69 267 LYS A N 1
ATOM 2054 C CA . LYS A 1 267 ? -1.402 -5.012 -17.143 1.00 95.69 267 LYS A CA 1
ATOM 2055 C C . LYS A 1 267 ? -0.051 -4.410 -17.514 1.00 95.69 267 LYS A C 1
ATOM 2057 O O . LYS A 1 267 ? 0.123 -3.977 -18.653 1.00 95.69 267 LYS A O 1
ATOM 2062 N N . LEU A 1 268 ? 0.890 -4.345 -16.573 1.00 94.50 268 LEU A N 1
ATOM 2063 C CA . LEU A 1 268 ? 2.227 -3.799 -16.817 1.00 94.50 268 LEU A CA 1
ATOM 2064 C C . LEU A 1 268 ? 3.139 -4.784 -17.553 1.00 94.50 268 LEU A C 1
ATOM 2066 O O . LEU A 1 268 ? 3.972 -4.349 -18.349 1.00 94.50 268 LEU A O 1
ATOM 2070 N N . PHE A 1 269 ? 2.956 -6.085 -17.326 1.00 94.62 269 PHE A N 1
ATOM 2071 C CA . PHE A 1 269 ? 3.816 -7.147 -17.849 1.00 94.62 269 PHE A CA 1
ATOM 2072 C C . PHE A 1 269 ? 2.997 -8.234 -18.578 1.00 94.62 269 PHE A C 1
ATOM 2074 O O . PHE A 1 269 ? 3.002 -9.395 -18.168 1.00 94.62 269 PHE A O 1
ATOM 2081 N N . PRO A 1 270 ? 2.284 -7.893 -19.672 1.00 93.12 270 PRO A N 1
ATOM 2082 C CA . PRO A 1 270 ? 1.291 -8.785 -20.278 1.00 93.12 270 PRO A CA 1
ATOM 2083 C C . PRO A 1 270 ? 1.892 -9.939 -21.094 1.00 93.12 270 PRO A C 1
ATOM 2085 O O . PRO A 1 270 ? 1.165 -10.829 -21.533 1.00 93.12 270 PRO A O 1
ATOM 2088 N N . ARG A 1 271 ? 3.199 -9.920 -21.389 1.00 93.38 271 ARG A N 1
ATOM 2089 C CA . ARG A 1 271 ? 3.840 -10.920 -22.256 1.00 93.38 271 ARG A CA 1
ATOM 2090 C C . ARG A 1 271 ? 4.518 -11.992 -21.414 1.00 93.38 271 ARG A C 1
ATOM 2092 O O . ARG A 1 271 ? 5.150 -11.683 -20.413 1.00 93.38 271 ARG A O 1
ATOM 2099 N N . ALA A 1 272 ? 4.515 -13.236 -21.894 1.00 88.00 272 ALA A N 1
ATOM 2100 C CA . ALA A 1 272 ? 5.171 -14.356 -21.209 1.00 88.00 272 ALA A CA 1
ATOM 2101 C C . ALA A 1 272 ? 6.661 -14.100 -20.903 1.00 88.00 272 ALA A C 1
ATOM 2103 O O . ALA A 1 272 ? 7.150 -14.474 -19.841 1.00 88.00 272 ALA A O 1
ATOM 2104 N N . LYS A 1 273 ? 7.370 -13.397 -21.800 1.00 91.19 273 LYS A N 1
ATOM 2105 C CA . LYS A 1 273 ? 8.776 -13.009 -21.595 1.00 91.19 273 LYS A CA 1
ATOM 2106 C C . LYS A 1 273 ? 8.994 -12.057 -20.410 1.00 91.19 273 LYS A C 1
ATOM 2108 O O . LYS A 1 273 ? 10.103 -11.985 -19.898 1.00 91.19 273 LYS A O 1
ATOM 2113 N N . ASP A 1 274 ? 7.949 -11.354 -19.975 1.00 91.44 274 ASP A N 1
ATOM 2114 C CA . ASP A 1 274 ? 7.998 -10.393 -18.872 1.00 91.44 274 ASP A CA 1
ATOM 2115 C C . ASP A 1 274 ? 7.640 -11.056 -17.524 1.00 91.44 274 ASP A C 1
ATOM 2117 O O . ASP A 1 274 ? 7.585 -10.374 -16.501 1.00 91.44 274 ASP A O 1
ATOM 2121 N N . LYS A 1 275 ? 7.430 -12.387 -17.489 1.00 93.62 275 LYS A N 1
ATOM 2122 C CA . LYS A 1 275 ? 7.015 -13.129 -16.285 1.00 93.62 275 LYS A CA 1
ATOM 2123 C C . LYS A 1 275 ? 7.913 -12.861 -15.075 1.00 93.62 275 LYS A C 1
ATOM 2125 O O . LYS A 1 275 ? 7.399 -12.632 -13.988 1.00 93.62 275 LYS A O 1
ATOM 2130 N N . LYS A 1 276 ? 9.237 -12.835 -15.253 1.00 94.25 276 LYS A N 1
ATOM 2131 C CA . LYS A 1 276 ? 10.166 -12.552 -14.146 1.00 94.25 276 LYS A CA 1
ATOM 2132 C C . LYS A 1 276 ? 9.930 -11.159 -13.552 1.00 94.25 276 LYS A C 1
ATOM 2134 O O . LYS A 1 276 ? 9.868 -11.032 -12.334 1.00 94.25 276 LYS A O 1
ATOM 2139 N N . ASN A 1 277 ? 9.739 -10.141 -14.391 1.00 94.31 277 ASN A N 1
ATOM 2140 C CA . ASN A 1 277 ? 9.464 -8.777 -13.931 1.00 94.31 277 ASN A CA 1
ATOM 2141 C C . ASN A 1 277 ? 8.086 -8.683 -13.268 1.00 94.31 277 ASN A C 1
ATOM 2143 O O . ASN A 1 277 ? 7.949 -8.008 -12.254 1.00 94.31 277 ASN A O 1
ATOM 2147 N N . LYS A 1 278 ? 7.086 -9.410 -13.783 1.00 95.69 278 LYS A N 1
ATOM 2148 C CA . LYS A 1 278 ? 5.771 -9.537 -13.145 1.00 95.69 278 LYS A CA 1
ATOM 2149 C C . LYS A 1 278 ? 5.887 -10.111 -11.729 1.00 95.69 278 LYS A C 1
ATOM 2151 O O . LYS A 1 278 ? 5.380 -9.507 -10.787 1.00 95.69 278 LYS A O 1
ATOM 2156 N N . ASP A 1 279 ? 6.572 -11.242 -11.578 1.00 96.31 279 ASP A N 1
ATOM 2157 C CA . ASP A 1 279 ? 6.717 -11.928 -10.290 1.00 96.31 279 ASP A CA 1
ATOM 2158 C C . ASP A 1 279 ? 7.525 -11.067 -9.294 1.00 96.31 279 ASP A C 1
ATOM 2160 O O . ASP A 1 279 ? 7.147 -10.933 -8.128 1.00 96.31 279 ASP A O 1
ATOM 2164 N N . LEU A 1 280 ? 8.589 -10.399 -9.763 1.00 96.75 280 LEU A N 1
ATOM 2165 C CA . LEU A 1 280 ? 9.350 -9.433 -8.962 1.00 96.75 280 LEU A CA 1
ATOM 2166 C C . LEU A 1 280 ? 8.509 -8.221 -8.560 1.00 96.75 280 LEU A C 1
ATOM 2168 O O . LEU A 1 280 ? 8.626 -7.751 -7.433 1.00 96.75 280 LEU A O 1
ATOM 2172 N N . PHE A 1 281 ? 7.661 -7.708 -9.451 1.00 96.81 281 PHE A N 1
ATOM 2173 C CA . PHE A 1 281 ? 6.778 -6.588 -9.144 1.00 96.81 281 PHE A CA 1
ATOM 2174 C C . PHE A 1 281 ? 5.779 -6.958 -8.050 1.00 96.81 281 PHE A C 1
ATOM 2176 O O . PHE A 1 281 ? 5.620 -6.193 -7.105 1.00 96.81 281 PHE A O 1
ATOM 2183 N N . ILE A 1 282 ? 5.153 -8.136 -8.126 1.00 97.25 282 ILE A N 1
ATOM 2184 C CA . ILE A 1 282 ? 4.226 -8.621 -7.092 1.00 97.25 282 ILE A CA 1
ATOM 2185 C C . ILE A 1 282 ? 4.941 -8.737 -5.739 1.00 97.25 282 ILE A C 1
ATOM 2187 O O . ILE A 1 282 ? 4.461 -8.180 -4.749 1.00 97.25 282 ILE A O 1
ATOM 2191 N N . MET A 1 283 ? 6.121 -9.370 -5.710 1.00 98.00 283 MET A N 1
ATOM 2192 C CA . MET A 1 283 ? 6.954 -9.458 -4.505 1.00 98.00 283 MET A CA 1
ATOM 2193 C C . MET A 1 283 ? 7.289 -8.066 -3.951 1.00 98.00 283 MET A C 1
ATOM 2195 O O . MET A 1 283 ? 7.063 -7.778 -2.776 1.00 98.00 283 MET A O 1
ATOM 2199 N N . ALA A 1 284 ? 7.757 -7.160 -4.810 1.00 97.38 284 ALA A N 1
ATOM 2200 C CA . ALA A 1 284 ? 8.119 -5.804 -4.425 1.00 97.38 284 ALA A CA 1
ATOM 2201 C C . ALA A 1 284 ? 6.922 -5.005 -3.891 1.00 97.38 284 ALA A C 1
ATOM 2203 O O . ALA A 1 284 ? 7.074 -4.230 -2.948 1.00 97.38 284 ALA A O 1
ATOM 2204 N N . ARG A 1 285 ? 5.720 -5.192 -4.448 1.00 97.31 285 ARG A N 1
ATOM 2205 C CA . ARG A 1 285 ? 4.484 -4.573 -3.946 1.00 97.31 285 ARG A CA 1
ATOM 2206 C C . ARG A 1 285 ? 4.138 -5.058 -2.543 1.00 97.31 285 ARG A C 1
ATOM 2208 O O . ARG A 1 285 ? 3.809 -4.229 -1.702 1.00 97.31 285 ARG A O 1
ATOM 2215 N N . ALA A 1 286 ? 4.246 -6.358 -2.277 1.00 97.56 286 ALA A N 1
ATOM 2216 C CA . ALA A 1 286 ? 4.022 -6.903 -0.939 1.00 97.56 286 ALA A CA 1
ATOM 2217 C C . ALA A 1 286 ? 5.058 -6.376 0.067 1.00 97.56 286 ALA A C 1
ATOM 2219 O O . ALA A 1 286 ? 4.691 -5.800 1.089 1.00 97.56 286 ALA A O 1
ATOM 2220 N N . MET A 1 287 ? 6.347 -6.471 -0.264 1.00 98.31 287 MET A N 1
ATOM 2221 C CA . MET A 1 287 ? 7.432 -6.023 0.612 1.00 98.31 287 MET A CA 1
ATOM 2222 C C . MET A 1 287 ? 7.363 -4.519 0.910 1.00 98.31 287 MET A C 1
ATOM 2224 O O . MET A 1 287 ? 7.524 -4.105 2.055 1.00 98.31 287 MET A O 1
ATOM 2228 N N . THR A 1 288 ? 7.074 -3.683 -0.093 1.00 97.56 288 THR A N 1
ATOM 2229 C CA . THR A 1 288 ? 6.924 -2.230 0.110 1.00 97.56 288 THR A CA 1
ATOM 2230 C C . THR A 1 288 ? 5.662 -1.867 0.891 1.00 97.56 288 THR A C 1
ATOM 2232 O O . THR A 1 288 ? 5.700 -0.908 1.663 1.00 97.56 288 THR A O 1
ATOM 2235 N N . ALA A 1 289 ? 4.574 -2.635 0.764 1.00 97.69 289 ALA A N 1
ATOM 2236 C CA . ALA A 1 289 ? 3.395 -2.489 1.618 1.00 97.69 289 ALA A CA 1
ATOM 2237 C C . ALA A 1 289 ? 3.733 -2.779 3.087 1.00 97.69 289 ALA A C 1
ATOM 2239 O O . ALA A 1 289 ? 3.438 -1.960 3.954 1.00 97.69 289 ALA A O 1
ATOM 2240 N N . ILE A 1 290 ? 4.425 -3.891 3.354 1.00 97.88 290 ILE A N 1
ATOM 2241 C CA . ILE A 1 290 ? 4.870 -4.266 4.703 1.00 97.88 290 ILE A CA 1
ATOM 2242 C C . ILE A 1 290 ? 5.804 -3.200 5.278 1.00 97.88 290 ILE A C 1
ATOM 2244 O O . ILE A 1 290 ? 5.563 -2.704 6.372 1.00 97.88 290 ILE A O 1
ATOM 2248 N N . ALA A 1 291 ? 6.828 -2.782 4.531 1.00 97.88 291 ALA A N 1
ATOM 2249 C CA . ALA A 1 291 ? 7.761 -1.756 4.991 1.00 97.88 291 ALA A CA 1
ATOM 2250 C C . ALA A 1 291 ? 7.073 -0.404 5.241 1.00 97.88 291 ALA A C 1
ATOM 2252 O O . ALA A 1 291 ? 7.429 0.307 6.178 1.00 97.88 291 ALA A O 1
ATOM 2253 N N . THR A 1 292 ? 6.051 -0.066 4.445 1.00 97.62 292 THR A N 1
ATOM 2254 C CA . THR A 1 292 ? 5.201 1.104 4.701 1.00 97.62 292 THR A CA 1
ATOM 2255 C C . THR A 1 292 ? 4.487 0.964 6.042 1.00 97.62 292 THR A C 1
ATOM 2257 O O . THR A 1 292 ? 4.568 1.877 6.857 1.00 97.62 292 THR A O 1
ATOM 2260 N N . LEU A 1 293 ? 3.845 -0.177 6.311 1.00 98.00 293 LEU A N 1
ATOM 2261 C CA . LEU A 1 293 ? 3.190 -0.427 7.597 1.00 98.00 293 LEU A CA 1
ATOM 2262 C C . LEU A 1 293 ? 4.192 -0.346 8.755 1.00 98.00 293 LEU A C 1
ATOM 2264 O O . LEU A 1 293 ? 3.933 0.369 9.711 1.00 98.00 293 LEU A O 1
ATOM 2268 N N . MET A 1 294 ? 5.382 -0.938 8.626 1.00 97.75 294 MET A N 1
ATOM 2269 C CA . MET A 1 294 ? 6.445 -0.839 9.637 1.00 97.75 294 MET A CA 1
ATOM 2270 C C . MET A 1 294 ? 6.892 0.599 9.928 1.00 97.75 294 MET A C 1
ATOM 2272 O O . MET A 1 294 ? 7.270 0.922 11.052 1.00 97.75 294 MET A O 1
ATOM 2276 N N . CYS A 1 295 ? 6.881 1.482 8.928 1.00 96.62 295 CYS A N 1
ATOM 2277 C CA . CYS A 1 295 ? 7.190 2.898 9.124 1.00 96.62 295 CYS A CA 1
ATOM 2278 C C . CYS A 1 295 ? 6.084 3.660 9.860 1.00 96.62 295 CYS A C 1
ATOM 2280 O O . CYS A 1 295 ? 6.347 4.712 10.458 1.00 96.62 295 CYS A O 1
ATOM 2282 N N . LEU A 1 296 ? 4.839 3.209 9.746 1.00 97.06 296 LEU A N 1
ATOM 2283 C CA . LEU A 1 296 ? 3.667 3.919 10.248 1.00 97.06 296 LEU A CA 1
ATOM 2284 C C . LEU A 1 296 ? 3.230 3.390 11.607 1.00 97.06 296 LEU A C 1
ATOM 2286 O O . LEU A 1 296 ? 2.928 4.192 12.491 1.00 97.06 296 LEU A O 1
ATOM 2290 N N . THR A 1 297 ? 3.309 2.081 11.805 1.00 97.56 297 THR A N 1
ATOM 2291 C CA . THR A 1 297 ? 2.796 1.387 12.977 1.00 97.56 297 THR A CA 1
ATOM 2292 C C . THR A 1 297 ? 3.877 0.693 13.799 1.00 97.56 297 THR A C 1
ATOM 2294 O O . THR A 1 297 ? 4.989 0.462 13.324 1.00 97.56 297 THR A O 1
ATOM 2297 N N . ASP A 1 298 ? 3.547 0.374 15.047 1.00 96.56 298 ASP A N 1
ATOM 2298 C CA . ASP A 1 298 ? 4.398 -0.400 15.959 1.00 96.56 298 ASP A CA 1
ATOM 2299 C C . ASP A 1 298 ? 4.254 -1.928 15.777 1.00 96.56 298 ASP A C 1
ATOM 2301 O O . ASP A 1 298 ? 4.923 -2.700 16.465 1.00 96.56 298 ASP A O 1
ATOM 2305 N N . GLY A 1 299 ? 3.418 -2.368 14.829 1.00 96.50 299 GLY A N 1
ATOM 2306 C CA . GLY A 1 299 ? 3.135 -3.777 14.547 1.00 96.50 299 GLY A CA 1
ATOM 2307 C C . GLY A 1 299 ? 2.014 -4.389 15.395 1.00 96.50 299 GLY A C 1
ATOM 2308 O O . GLY A 1 299 ? 1.731 -5.577 15.240 1.00 96.50 299 GLY A O 1
ATOM 2309 N N . SER A 1 300 ? 1.357 -3.606 16.258 1.00 97.12 300 SER A N 1
ATOM 2310 C CA . SER A 1 300 ? 0.266 -4.093 17.116 1.00 97.12 300 SER A CA 1
ATOM 2311 C C . SER A 1 300 ? -1.073 -4.273 16.395 1.00 97.12 300 SER A C 1
ATOM 2313 O O . SER A 1 300 ? -1.944 -4.946 16.929 1.00 97.12 300 SER A O 1
ATOM 2315 N N . GLN A 1 301 ? -1.262 -3.712 15.196 1.00 97.50 301 GLN A N 1
ATOM 2316 C CA . GLN A 1 301 ? -2.537 -3.806 14.473 1.00 97.50 301 GLN A CA 1
ATOM 2317 C C . GLN A 1 301 ? -2.877 -5.254 14.133 1.00 97.50 301 GLN A C 1
ATOM 2319 O O . GLN A 1 301 ? -2.002 -6.052 13.788 1.00 97.50 301 GLN A O 1
ATOM 2324 N N . THR A 1 302 ? -4.172 -5.561 14.160 1.00 96.44 302 THR A N 1
ATOM 2325 C CA . THR A 1 302 ? -4.683 -6.870 13.743 1.00 96.44 302 THR A CA 1
ATOM 2326 C C . THR A 1 302 ? -4.670 -6.985 12.220 1.00 96.44 302 THR A C 1
ATOM 2328 O O . THR A 1 302 ? -5.202 -6.113 11.530 1.00 96.44 302 THR A O 1
ATOM 2331 N N . LEU A 1 303 ? -4.092 -8.064 11.690 1.00 97.00 303 LEU A N 1
ATOM 2332 C CA . LEU A 1 303 ? -4.094 -8.385 10.267 1.00 97.00 303 LEU A CA 1
ATOM 2333 C C . LEU A 1 303 ? -5.270 -9.298 9.918 1.00 97.00 303 LEU A C 1
ATOM 2335 O O . LEU A 1 303 ? -5.383 -10.416 10.423 1.00 97.00 303 LEU A O 1
ATOM 2339 N N . LEU A 1 304 ? -6.093 -8.850 8.976 1.00 97.44 304 LEU A N 1
ATOM 2340 C CA . LEU A 1 304 ? -7.139 -9.648 8.352 1.00 97.44 304 LEU A CA 1
ATOM 2341 C C . LEU A 1 304 ? -6.815 -9.904 6.880 1.00 97.44 304 LEU A C 1
A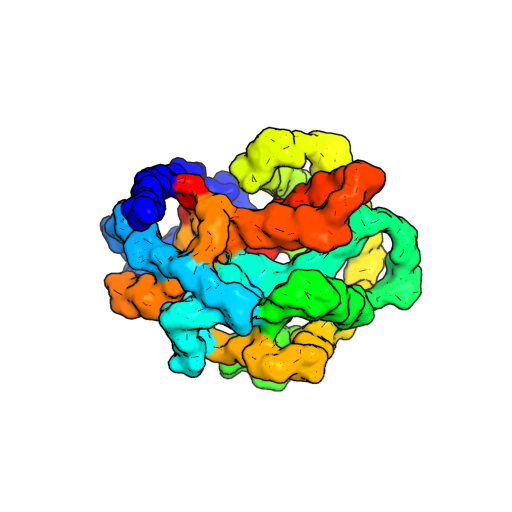TOM 2343 O O . LEU A 1 304 ? -6.295 -9.031 6.185 1.00 97.44 304 LEU A O 1
ATOM 2347 N N . THR A 1 305 ? -7.204 -11.070 6.375 1.00 96.81 305 THR A N 1
ATOM 2348 C CA . THR A 1 305 ? -7.293 -11.322 4.931 1.00 96.81 305 THR A CA 1
ATOM 2349 C C . THR A 1 305 ? -8.744 -11.529 4.533 1.00 96.81 305 THR A C 1
ATOM 2351 O O . THR A 1 305 ? -9.469 -12.257 5.213 1.00 96.81 305 THR A O 1
ATOM 2354 N N . ARG A 1 306 ? -9.142 -10.917 3.418 1.00 97.12 306 ARG A N 1
ATOM 2355 C CA . ARG A 1 306 ? -10.473 -11.035 2.821 1.00 97.12 306 ARG A CA 1
ATOM 2356 C C . ARG A 1 306 ? -10.358 -11.721 1.462 1.00 97.12 306 ARG A C 1
ATOM 2358 O O . ARG A 1 306 ? -9.764 -11.134 0.558 1.00 97.12 306 ARG A O 1
ATOM 2365 N N . ASN A 1 307 ? -10.902 -12.932 1.337 1.00 93.75 307 ASN A N 1
ATOM 2366 C CA . ASN A 1 307 ? -10.782 -13.800 0.155 1.00 93.75 307 ASN A CA 1
ATOM 2367 C C . ASN A 1 307 ? -12.131 -14.109 -0.479 1.00 93.75 307 ASN A C 1
ATOM 2369 O O . ASN A 1 307 ? -13.080 -14.366 0.300 1.00 93.75 307 ASN A O 1
#

Solvent-accessible surface area (backbone atoms only — not comparable to full-atom values): 16119 Å² total; per-residue (Å²): 133,88,76,75,78,79,81,77,79,71,44,82,46,80,71,48,50,69,38,97,57,83,32,88,16,78,44,40,29,61,60,31,46,77,70,62,76,43,51,72,68,58,50,54,52,42,66,79,48,49,72,80,36,54,41,66,42,32,80,83,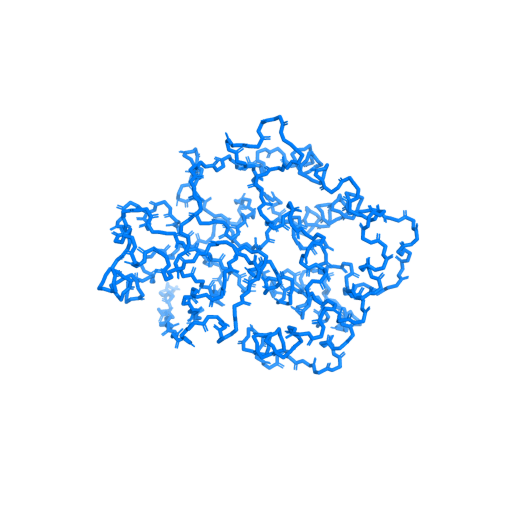26,37,23,27,38,20,66,41,52,47,37,92,84,58,57,81,84,49,36,28,45,21,29,57,36,12,47,55,41,51,29,62,16,46,55,52,22,66,52,86,83,52,82,86,82,55,37,48,28,61,44,25,50,54,43,50,54,49,40,48,73,73,68,44,42,56,14,29,55,31,32,82,80,23,82,95,49,103,46,50,51,34,70,46,63,64,39,40,64,56,21,34,43,50,56,49,33,75,92,42,47,63,63,51,48,55,52,34,36,71,73,47,48,91,72,52,46,70,70,51,51,55,48,42,35,50,44,29,38,58,49,42,78,41,34,69,73,31,48,68,53,40,67,52,30,56,58,48,45,45,71,79,31,78,90,19,61,45,57,25,50,87,74,91,46,46,40,36,34,35,42,30,50,48,75,67,39,30,77,39,54,70,63,44,24,67,78,49,80,56,54,19,43,31,40,32,30,50,34,55,54,53,55,46,31,47,71,76,34,73,48,80,92,32,45,67,40,26,51,29,25,48,53,29,46,44,46,51,43,51,25,35,47,36,59,47,20,24,27,51,27,37,33,33,40,35,72

Sequence (307 aa):
MNSQPEAFTTTIQNHGCLSAVCWPGKISMNSFLDTGFATAEQLDSLISNIEKYYVKVNKNATTRCIDGRYDPASDTENLGPQVPGGSIGATLAYRFSAGRDNLLDSDFASDANSMISRLTKIKLKPGGHRDNHADGKSAVGCGAIDKMNQAVYLLSDSRYTKSIHDLSKALIGDSFSEDNFYQILGEATLLNSRSEKYFKNRLNAVDVLEKEAKNSIATLTGEHRECLVVANYVPSTTLAENNLLKDYEGVQVFNYDVWRSLDLADKLFPRAKDKKNKDLFIMARAMTAIATLMCLTDGSQTLLTRN

Radius of gyration: 18.3 Å; Cα contacts (8 Å, |Δi|>4): 569; chains: 1; bounding box: 54×44×49 Å